Protein AF-A0A7R9LTX0-F1 (afdb_monomer_lite)

Radius of gyration: 32.14 Å; chains: 1; bounding box: 93×64×81 Å

InterPro domains:
  IPR051292 Alpha-1,3-xylosyltransferase/Beta-1,3-glucuronyltransferase [PTHR12270] (251-372)

Secondary structure (DSSP, 8-state):
---HHHHHHHHHHHHTTS-HHHHHHHHHHHHHHHHHHHHHHHHHHHHHHHHHHHH--S----------------PPPP-----B--TT---SSSBEESS--PEEEEEE--SSS--EEEEEEEEEBTTB-EEEEEEEEPPTT-----EEEEEEEEEEEEEE-STT-EEEEEEEEEETTS-EEEEEEE--TT--S-EEEEEEE--TT-PPEEEEEEEEEEESEEEEEEEEEEEEEE--SS-----THHHH---SS---------------B---PPPPPTTS----EEEEEEEEGGGHHHHHHHHHS--S-EEEEEE--GGGTTSSGGG--SS-EE----S-SS--HHHHHHHHHHT--SSEEEE--TT-PPP--

Structure (mmCIF, N/CA/C/O backbone):
data_AF-A0A7R9LTX0-F1
#
_entry.id   AF-A0A7R9LTX0-F1
#
loop_
_atom_site.group_PDB
_atom_site.id
_atom_site.type_symbol
_atom_site.label_atom_id
_atom_site.label_alt_id
_atom_site.label_comp_id
_atom_site.label_asym_id
_atom_site.label_entity_id
_atom_site.label_seq_id
_atom_site.pdbx_PDB_ins_code
_atom_site.Cartn_x
_atom_site.Cartn_y
_atom_site.Cartn_z
_atom_site.occupancy
_atom_site.B_iso_or_equiv
_atom_site.auth_seq_id
_atom_site.auth_comp_id
_atom_site.auth_asym_id
_atom_site.auth_atom_id
_atom_site.pdbx_PDB_model_num
ATOM 1 N N . MET A 1 1 ? 46.679 -46.254 -23.301 1.00 57.62 1 MET A N 1
ATOM 2 C CA . MET A 1 1 ? 46.831 -44.788 -23.435 1.00 57.62 1 MET A CA 1
ATOM 3 C C . MET A 1 1 ? 47.323 -44.491 -24.839 1.00 57.62 1 MET A C 1
ATOM 5 O O . MET A 1 1 ? 48.463 -44.804 -25.145 1.00 57.62 1 MET A O 1
ATOM 9 N N . VAL A 1 2 ? 46.461 -43.982 -25.720 1.00 62.81 2 VAL A N 1
ATOM 10 C CA . VAL A 1 2 ? 46.911 -43.479 -27.027 1.00 62.81 2 VAL A CA 1
ATOM 11 C C . VAL A 1 2 ? 47.592 -42.136 -26.768 1.00 62.81 2 VAL A C 1
ATOM 13 O O . VAL A 1 2 ? 46.971 -41.261 -26.170 1.00 62.81 2 VAL A O 1
ATOM 16 N N . SER A 1 3 ? 48.869 -42.003 -27.143 1.00 79.00 3 SER A N 1
ATOM 17 C CA . SER A 1 3 ? 49.637 -40.767 -26.948 1.00 79.00 3 SER A CA 1
ATOM 18 C C . SER A 1 3 ? 48.932 -39.596 -27.640 1.00 79.00 3 SER A C 1
ATOM 20 O O . SER A 1 3 ? 48.540 -39.701 -28.804 1.00 79.00 3 SER A O 1
ATOM 22 N N . MET A 1 4 ? 48.771 -38.480 -26.927 1.00 82.31 4 MET A N 1
ATOM 23 C CA . MET A 1 4 ? 48.180 -37.234 -27.432 1.00 82.31 4 MET A CA 1
ATOM 24 C C . MET A 1 4 ? 48.878 -36.743 -28.715 1.00 82.31 4 MET A C 1
ATOM 26 O O . MET A 1 4 ? 48.236 -36.171 -29.596 1.00 82.31 4 MET A O 1
ATOM 30 N N . GLU A 1 5 ? 50.162 -37.068 -28.877 1.00 85.38 5 GLU A N 1
ATOM 31 C CA . GLU A 1 5 ? 50.946 -36.782 -30.082 1.00 85.38 5 GLU A CA 1
ATOM 32 C C . GLU A 1 5 ? 50.432 -37.533 -31.319 1.00 85.38 5 GLU A C 1
ATOM 34 O O . GLU A 1 5 ? 50.386 -36.973 -32.415 1.00 85.38 5 GLU A O 1
ATOM 39 N N . TYR A 1 6 ? 49.964 -38.775 -31.157 1.00 84.69 6 TYR A N 1
ATOM 40 C CA . TYR A 1 6 ? 49.396 -39.557 -32.259 1.00 84.69 6 TYR A CA 1
ATOM 41 C C . TYR A 1 6 ? 48.065 -38.968 -32.744 1.00 84.69 6 TYR A C 1
ATOM 43 O O . TYR A 1 6 ? 47.797 -38.921 -33.948 1.00 84.69 6 TYR A O 1
ATOM 51 N N . LEU A 1 7 ? 47.241 -38.470 -31.816 1.00 82.25 7 LEU A N 1
ATOM 52 C CA . LEU A 1 7 ? 45.989 -37.788 -32.148 1.00 82.25 7 LEU A CA 1
ATOM 53 C C . LEU A 1 7 ? 46.249 -36.469 -32.880 1.00 82.25 7 LEU A C 1
ATOM 55 O O . LEU A 1 7 ? 45.637 -36.237 -33.922 1.00 82.25 7 LEU A O 1
ATOM 59 N N . LEU A 1 8 ? 47.196 -35.657 -32.399 1.00 82.75 8 LEU A N 1
ATOM 60 C CA . LEU A 1 8 ? 47.600 -34.408 -33.053 1.00 82.75 8 LEU A CA 1
ATOM 61 C C . LEU A 1 8 ? 48.149 -34.651 -34.462 1.00 82.75 8 LEU A C 1
ATOM 63 O O . LEU A 1 8 ? 47.754 -33.964 -35.407 1.00 82.75 8 LEU A O 1
ATOM 67 N N . HIS A 1 9 ? 48.992 -35.671 -34.641 1.00 84.00 9 HIS A N 1
ATOM 68 C CA . HIS A 1 9 ? 49.549 -35.983 -35.954 1.00 84.00 9 HIS A CA 1
ATOM 69 C C . HIS A 1 9 ? 48.471 -36.449 -36.948 1.00 84.00 9 HIS A C 1
ATOM 71 O O . HIS A 1 9 ? 48.454 -36.008 -38.104 1.00 84.00 9 HIS A O 1
ATOM 77 N N . LYS A 1 10 ? 47.527 -37.287 -36.497 1.00 81.19 10 LYS A N 1
ATOM 78 C CA . LYS A 1 10 ? 46.398 -37.756 -37.315 1.00 81.19 10 LYS A CA 1
ATOM 79 C C . LYS A 1 10 ? 45.447 -36.615 -37.689 1.00 81.19 10 LYS A C 1
ATOM 81 O O . LYS A 1 10 ? 44.965 -36.580 -38.822 1.00 81.19 10 LYS A O 1
ATOM 86 N N . LEU A 1 11 ? 45.218 -35.672 -36.773 1.00 79.06 11 LEU A N 1
ATOM 87 C CA . LEU A 1 11 ? 44.403 -34.483 -37.022 1.00 79.06 11 LEU A CA 1
ATOM 88 C C . LEU A 1 11 ? 45.039 -33.603 -38.109 1.00 79.06 11 LEU A C 1
ATOM 90 O O . LEU A 1 11 ? 44.381 -33.249 -39.085 1.00 79.06 11 LEU A O 1
ATOM 94 N N . ASN A 1 12 ? 46.345 -33.345 -37.996 1.00 79.50 12 ASN A N 1
ATOM 95 C CA . ASN A 1 12 ? 47.076 -32.485 -38.928 1.00 79.50 12 ASN A CA 1
ATOM 96 C C . ASN A 1 12 ? 47.105 -33.068 -40.357 1.00 79.50 12 ASN A C 1
ATOM 98 O O . ASN A 1 12 ? 46.927 -32.358 -41.346 1.00 79.50 12 ASN A O 1
ATOM 102 N N . ARG A 1 13 ? 47.229 -34.399 -40.473 1.00 79.50 13 ARG A N 1
ATOM 103 C CA . ARG A 1 13 ? 47.203 -35.101 -41.768 1.00 79.50 13 ARG A CA 1
ATOM 104 C C . ARG A 1 13 ? 45.838 -35.032 -42.464 1.00 79.50 13 ARG A C 1
ATOM 106 O O . ARG A 1 13 ? 45.790 -34.999 -43.692 1.00 79.50 13 ARG A O 1
ATOM 113 N N . ASN A 1 14 ? 44.744 -35.021 -41.704 1.00 72.19 14 ASN A N 1
ATOM 114 C CA . ASN A 1 14 ? 43.393 -34.906 -42.260 1.00 72.19 14 ASN A CA 1
ATOM 115 C C . ASN A 1 14 ? 43.036 -33.457 -42.628 1.00 72.19 14 ASN A C 1
ATOM 117 O O . ASN A 1 14 ? 42.357 -33.235 -43.632 1.00 72.19 14 ASN A O 1
ATOM 121 N N . ILE A 1 15 ? 43.544 -32.474 -41.879 1.00 71.25 15 ILE A N 1
ATOM 122 C CA . ILE A 1 15 ? 43.349 -31.048 -42.182 1.00 71.25 15 ILE A CA 1
ATOM 123 C C . ILE A 1 15 ? 44.007 -30.680 -43.518 1.00 71.25 15 ILE A C 1
ATOM 125 O O . ILE A 1 15 ? 43.374 -30.023 -44.338 1.00 71.25 15 ILE A O 1
ATOM 129 N N . GLY A 1 16 ? 45.206 -31.199 -43.807 1.00 73.38 16 GLY A N 1
ATOM 130 C CA . GLY A 1 16 ? 45.896 -30.949 -45.082 1.00 73.38 16 GLY A CA 1
ATOM 131 C C . GLY A 1 16 ? 45.207 -31.518 -46.334 1.00 73.38 16 GLY A C 1
ATOM 132 O O . GLY A 1 16 ? 45.592 -31.165 -47.444 1.00 73.38 16 GLY A O 1
ATOM 133 N N . LYS A 1 17 ? 44.199 -32.390 -46.181 1.00 78.31 17 LYS A N 1
ATOM 134 C CA . LYS A 1 17 ? 43.411 -32.967 -47.290 1.00 78.31 17 LYS A CA 1
ATOM 135 C C . LYS A 1 17 ? 41.994 -32.403 -47.405 1.00 78.31 17 LYS A C 1
ATOM 137 O O . LYS A 1 17 ? 41.253 -32.813 -48.294 1.00 78.31 17 LYS A O 1
ATOM 142 N N . SER A 1 18 ? 41.597 -31.529 -46.486 1.00 76.25 18 SER A N 1
ATOM 143 C CA . SER A 1 18 ? 40.233 -31.011 -46.432 1.00 76.25 18 SER A CA 1
ATOM 144 C C . SER A 1 18 ? 40.086 -29.798 -47.350 1.00 76.25 18 SER A C 1
ATOM 146 O O . SER A 1 18 ? 40.962 -28.936 -47.402 1.00 76.25 18 SER A O 1
ATOM 148 N N . ASN A 1 19 ? 38.964 -29.710 -48.064 1.00 85.75 19 ASN A N 1
ATOM 149 C CA . ASN A 1 19 ? 38.661 -28.541 -48.892 1.00 85.75 19 ASN A CA 1
ATOM 150 C C . ASN A 1 19 ? 38.456 -27.311 -47.993 1.00 85.75 19 ASN A C 1
ATOM 152 O O . ASN A 1 19 ? 37.894 -27.432 -46.903 1.00 85.75 19 ASN A O 1
ATOM 156 N N . SER A 1 20 ? 38.833 -26.113 -48.455 1.00 84.25 20 SER A N 1
ATOM 157 C CA . SER A 1 20 ? 38.715 -24.863 -47.679 1.00 84.25 20 SER A CA 1
ATOM 158 C C . SER A 1 20 ? 37.313 -24.639 -47.092 1.00 84.25 20 SER A C 1
ATOM 160 O O . SER A 1 20 ? 37.178 -24.129 -45.984 1.00 84.25 20 SER A O 1
ATOM 162 N N . LEU A 1 21 ? 36.266 -25.104 -47.782 1.00 82.06 21 LEU A N 1
ATOM 163 C CA . LEU A 1 21 ? 34.883 -25.051 -47.305 1.00 82.06 21 LEU A CA 1
ATOM 164 C C . LEU A 1 21 ? 34.646 -25.899 -46.040 1.00 82.06 21 LEU A C 1
ATOM 166 O O . LEU A 1 21 ? 33.945 -25.458 -45.136 1.00 82.06 21 LEU A O 1
ATOM 170 N N . GLN A 1 22 ? 35.266 -27.078 -45.927 1.00 83.81 22 GLN A N 1
ATOM 171 C CA . GLN A 1 22 ? 35.161 -27.928 -44.731 1.00 83.81 22 GLN A CA 1
ATOM 172 C C . GLN A 1 22 ? 35.843 -27.282 -43.520 1.00 83.81 22 GLN A C 1
ATOM 174 O O . GLN A 1 22 ? 35.331 -27.380 -42.406 1.00 83.81 22 GLN A O 1
ATOM 179 N N . ILE A 1 23 ? 36.957 -26.578 -43.741 1.00 86.25 23 ILE A N 1
ATOM 180 C CA . ILE A 1 23 ? 37.667 -25.840 -42.688 1.00 86.25 23 ILE A CA 1
ATOM 181 C C . ILE A 1 23 ? 36.795 -24.688 -42.170 1.00 86.25 23 ILE A C 1
ATOM 183 O O . ILE A 1 23 ? 36.666 -24.515 -40.960 1.00 86.25 23 ILE A O 1
ATOM 187 N N . ILE A 1 24 ? 36.139 -23.946 -43.070 1.00 91.19 24 ILE A N 1
ATOM 188 C CA . ILE A 1 24 ? 35.229 -22.851 -42.702 1.00 91.19 24 ILE A CA 1
ATOM 189 C C . ILE A 1 24 ? 34.025 -23.378 -41.907 1.00 91.19 24 ILE A C 1
ATOM 191 O O . ILE A 1 24 ? 33.704 -22.831 -40.855 1.00 91.19 24 ILE A O 1
ATOM 195 N N . VAL A 1 25 ? 33.387 -24.464 -42.359 1.00 92.56 25 VAL A N 1
ATOM 196 C CA . VAL A 1 25 ? 32.242 -25.068 -41.650 1.00 92.56 25 VAL A CA 1
ATOM 197 C C . VAL A 1 25 ? 32.647 -25.558 -40.257 1.00 92.56 25 VAL A C 1
ATOM 199 O O . VAL A 1 25 ? 31.919 -25.327 -39.292 1.00 92.56 25 VAL A O 1
ATOM 202 N N . LEU A 1 26 ? 33.825 -26.176 -40.126 1.00 91.19 26 LEU A N 1
ATOM 203 C CA . LEU A 1 26 ? 34.345 -26.616 -38.831 1.00 91.19 26 LEU A CA 1
ATOM 204 C C . LEU A 1 26 ? 34.620 -25.427 -37.897 1.00 91.19 26 LEU A C 1
ATOM 206 O O . LEU A 1 26 ? 34.276 -25.488 -36.719 1.00 91.19 26 LEU A O 1
ATOM 210 N N . ALA A 1 27 ? 35.186 -24.334 -38.415 1.00 93.06 27 ALA A N 1
ATOM 211 C CA . ALA A 1 27 ? 35.433 -23.123 -37.635 1.00 93.06 27 ALA A CA 1
ATOM 212 C C . ALA A 1 27 ? 34.128 -22.485 -37.127 1.00 93.06 27 ALA A C 1
ATOM 214 O O . ALA A 1 27 ? 34.041 -22.124 -35.953 1.00 93.06 27 ALA A O 1
ATOM 215 N N . ILE A 1 28 ? 33.094 -22.413 -37.976 1.00 95.56 28 ILE A N 1
ATOM 216 C CA . ILE A 1 28 ? 31.762 -21.924 -37.584 1.00 95.56 28 ILE A CA 1
ATOM 217 C C . ILE A 1 28 ? 31.163 -22.828 -36.501 1.00 95.56 28 ILE A C 1
ATOM 219 O O . ILE A 1 28 ? 30.703 -22.324 -35.479 1.00 95.56 28 ILE A O 1
ATOM 223 N N . ALA A 1 29 ? 31.224 -24.152 -36.673 1.00 95.62 29 ALA A N 1
ATOM 224 C CA . ALA A 1 29 ? 30.698 -25.102 -35.693 1.00 95.62 29 ALA A CA 1
ATOM 225 C C . ALA A 1 29 ? 31.396 -24.974 -34.327 1.00 95.62 29 ALA A C 1
ATOM 227 O O . ALA A 1 29 ? 30.727 -24.951 -33.293 1.00 95.62 29 ALA A O 1
ATOM 228 N N . ILE A 1 30 ? 32.726 -24.824 -34.316 1.00 95.50 30 ILE A N 1
ATOM 229 C CA . ILE A 1 30 ? 33.499 -24.599 -33.087 1.00 95.50 30 ILE A CA 1
ATOM 230 C C . ILE A 1 30 ? 33.080 -23.280 -32.427 1.00 95.50 30 ILE A C 1
ATOM 232 O O . ILE A 1 30 ? 32.789 -23.265 -31.232 1.00 95.50 30 ILE A O 1
ATOM 236 N N . HIS A 1 31 ? 32.983 -22.188 -33.191 1.00 96.00 31 HIS A N 1
ATOM 237 C CA . HIS A 1 31 ? 32.569 -20.886 -32.665 1.00 96.00 31 HIS A CA 1
ATOM 238 C C . HIS A 1 31 ? 31.150 -20.921 -32.070 1.00 96.00 31 HIS A C 1
ATOM 240 O O . HIS A 1 31 ? 30.910 -20.385 -30.984 1.00 96.00 31 HIS A O 1
ATOM 246 N N . SER A 1 32 ? 30.210 -21.592 -32.744 1.00 95.81 32 SER A N 1
ATOM 247 C CA . SER A 1 32 ? 28.847 -21.796 -32.245 1.00 95.81 32 SER A CA 1
ATOM 248 C C . SER A 1 32 ? 28.828 -22.623 -30.958 1.00 95.81 32 SER A C 1
ATOM 250 O O . SER A 1 32 ? 28.164 -22.224 -30.003 1.00 95.81 32 SER A O 1
ATOM 252 N N . CYS A 1 33 ? 29.593 -23.717 -30.879 1.00 95.69 33 CYS A N 1
ATOM 253 C CA . CYS A 1 33 ? 29.708 -24.512 -29.653 1.00 95.69 33 CYS A CA 1
ATOM 254 C C . CYS A 1 33 ? 30.275 -23.696 -28.485 1.00 95.69 33 CYS A C 1
ATOM 256 O O . CYS A 1 33 ? 29.712 -23.732 -27.393 1.00 95.69 33 CYS A O 1
ATOM 258 N N . VAL A 1 34 ? 31.343 -22.925 -28.710 1.00 95.31 34 VAL A N 1
ATOM 259 C CA . VAL A 1 34 ? 31.936 -22.064 -27.672 1.00 95.31 34 VAL A CA 1
ATOM 260 C C . VAL A 1 34 ? 30.932 -21.012 -27.199 1.00 95.31 34 VAL A C 1
ATOM 262 O O . VAL A 1 34 ? 30.785 -20.804 -25.997 1.00 95.31 34 VAL A O 1
ATOM 265 N N . SER A 1 35 ? 30.181 -20.406 -28.120 1.00 95.75 35 SER A N 1
ATOM 266 C CA . SER A 1 35 ? 29.151 -19.415 -27.786 1.00 95.75 35 SER A CA 1
ATOM 267 C C . SER A 1 35 ? 28.022 -20.021 -26.943 1.00 95.75 35 SER A C 1
ATOM 269 O O . SER A 1 35 ? 27.620 -19.432 -25.943 1.00 95.75 35 SER A O 1
ATOM 271 N N . ILE A 1 36 ? 27.547 -21.223 -27.292 1.00 96.62 36 ILE A N 1
ATOM 272 C CA . ILE A 1 36 ? 26.516 -21.943 -26.526 1.00 96.62 36 ILE A CA 1
ATOM 273 C C . ILE A 1 36 ? 27.014 -22.268 -25.115 1.00 96.62 36 ILE A C 1
ATOM 275 O O . ILE A 1 36 ? 26.285 -22.049 -24.150 1.00 96.62 36 ILE A O 1
ATOM 279 N N . VAL A 1 37 ? 28.257 -22.741 -24.976 1.00 94.62 37 VAL A N 1
ATOM 280 C CA . VAL A 1 37 ? 28.851 -23.038 -23.663 1.00 94.62 37 VAL A CA 1
ATOM 281 C C . VAL A 1 37 ? 28.991 -21.766 -22.827 1.00 94.62 37 VAL A C 1
ATOM 283 O O . VAL A 1 37 ? 28.628 -21.780 -21.655 1.00 94.62 37 VAL A O 1
ATOM 286 N N . MET A 1 38 ? 29.440 -20.654 -23.416 1.00 94.44 38 MET A N 1
ATOM 287 C CA . MET A 1 38 ? 29.533 -19.363 -22.721 1.00 94.44 38 MET A CA 1
ATOM 288 C C . MET A 1 38 ? 28.163 -18.872 -22.238 1.00 94.44 38 MET A C 1
ATOM 290 O O . MET A 1 38 ? 28.033 -18.475 -21.082 1.00 94.44 38 MET A O 1
ATOM 294 N N . ILE A 1 39 ? 27.129 -18.951 -23.084 1.00 93.75 39 ILE A N 1
ATOM 295 C CA . ILE A 1 39 ? 25.753 -18.592 -22.706 1.00 93.75 39 ILE A CA 1
ATOM 296 C C . ILE A 1 39 ? 25.248 -19.510 -21.590 1.00 93.75 39 ILE A C 1
ATOM 298 O O . ILE A 1 39 ? 24.679 -19.023 -20.617 1.00 93.75 39 ILE A O 1
ATOM 302 N N . TYR A 1 40 ? 25.482 -20.820 -21.689 1.00 94.69 40 TYR A N 1
ATOM 303 C CA . TYR A 1 40 ? 25.078 -21.780 -20.664 1.00 94.69 40 TYR A CA 1
ATOM 304 C C . TYR A 1 40 ? 25.764 -21.508 -19.323 1.00 94.69 40 TYR A C 1
ATOM 306 O O . TYR A 1 40 ? 25.085 -21.424 -18.306 1.00 94.69 40 TYR A O 1
ATOM 314 N N . VAL A 1 41 ? 27.086 -21.306 -19.310 1.00 90.56 41 VAL A N 1
ATOM 315 C CA . VAL A 1 41 ? 27.838 -20.952 -18.095 1.00 90.56 41 VAL A CA 1
ATOM 316 C C . VAL A 1 41 ? 27.311 -19.648 -17.503 1.00 90.56 41 VAL A C 1
ATOM 318 O O . VAL A 1 41 ? 27.115 -19.563 -16.291 1.00 90.56 41 VAL A O 1
ATOM 321 N N . HIS A 1 42 ? 27.020 -18.652 -18.342 1.00 88.00 42 HIS A N 1
ATOM 322 C CA . HIS A 1 42 ? 26.499 -17.379 -17.868 1.00 88.00 42 HIS A CA 1
ATOM 323 C C . HIS A 1 42 ? 25.085 -17.507 -17.288 1.00 88.00 42 HIS A C 1
ATOM 325 O O . HIS A 1 42 ? 24.815 -16.921 -16.242 1.00 88.00 42 HIS A O 1
ATOM 331 N N . LEU A 1 43 ? 24.215 -18.307 -17.914 1.00 86.06 43 LEU A N 1
ATOM 332 C CA . LEU A 1 43 ? 22.876 -18.615 -17.411 1.00 86.06 43 LEU A CA 1
ATOM 333 C C . LEU A 1 43 ? 22.939 -19.403 -16.104 1.00 86.06 43 LEU A C 1
ATOM 335 O O . LEU A 1 43 ? 22.259 -19.031 -15.157 1.00 86.06 43 LEU A O 1
ATOM 339 N N . VAL A 1 44 ? 23.773 -20.442 -16.015 1.00 83.06 44 VAL A N 1
ATOM 340 C CA . VAL A 1 44 ? 23.959 -21.215 -14.777 1.00 83.06 44 VAL A CA 1
ATOM 341 C C . VAL A 1 44 ? 24.459 -20.309 -13.659 1.00 83.06 44 VAL A C 1
ATOM 343 O O . VAL A 1 44 ? 23.895 -20.336 -12.575 1.00 83.06 44 VAL A O 1
ATOM 346 N N . TYR A 1 45 ? 25.444 -19.449 -13.921 1.00 85.38 45 TYR A N 1
ATOM 347 C CA . TYR A 1 45 ? 25.925 -18.482 -12.934 1.00 85.38 45 TYR A CA 1
ATOM 348 C C . TYR A 1 45 ? 24.838 -17.477 -12.519 1.00 85.38 45 TYR A C 1
ATOM 350 O O . TYR A 1 45 ? 24.670 -17.186 -11.335 1.00 85.38 45 TYR A O 1
ATOM 358 N N . TYR A 1 46 ? 24.072 -16.961 -13.482 1.00 82.25 46 TYR A N 1
ATOM 359 C CA . TYR A 1 46 ? 22.977 -16.028 -13.221 1.00 82.25 46 TYR A CA 1
ATOM 360 C C . TYR A 1 46 ? 21.871 -16.675 -12.377 1.00 82.25 46 TYR A C 1
ATOM 362 O O . TYR A 1 46 ? 21.404 -16.088 -11.404 1.00 82.25 46 TYR A O 1
ATOM 370 N N . PHE A 1 47 ? 21.488 -17.911 -12.701 1.00 74.62 47 PHE A N 1
ATOM 371 C CA . PHE A 1 47 ? 20.481 -18.644 -11.943 1.00 74.62 47 PHE A CA 1
ATOM 372 C C . PHE A 1 47 ? 20.994 -19.085 -10.571 1.00 74.62 47 PHE A C 1
ATOM 374 O O . PHE A 1 47 ? 20.250 -18.960 -9.606 1.00 74.62 47 PHE A O 1
ATOM 381 N N . ASP A 1 48 ? 22.246 -19.527 -10.444 1.00 68.75 48 ASP A N 1
ATOM 382 C CA . ASP A 1 48 ? 22.821 -19.962 -9.165 1.00 68.75 48 ASP A CA 1
ATOM 383 C C . ASP A 1 48 ? 22.999 -18.784 -8.193 1.00 68.75 48 ASP A C 1
ATOM 385 O O . ASP A 1 48 ? 22.615 -18.865 -7.029 1.00 68.75 48 ASP A O 1
ATOM 389 N N . THR A 1 49 ? 23.457 -17.622 -8.673 1.00 66.31 49 THR A N 1
ATOM 390 C CA . THR A 1 49 ? 23.531 -16.405 -7.840 1.00 66.31 49 THR A CA 1
ATOM 391 C C . THR A 1 49 ? 22.153 -15.882 -7.424 1.00 66.31 49 THR A C 1
ATOM 393 O O . THR A 1 49 ? 22.005 -15.367 -6.313 1.00 66.31 49 THR A O 1
ATOM 396 N N . HIS A 1 50 ? 21.131 -16.050 -8.269 1.00 57.22 50 HIS A N 1
ATOM 397 C CA . HIS A 1 50 ? 19.762 -15.642 -7.956 1.00 57.22 50 HIS A CA 1
ATOM 398 C C . HIS A 1 50 ? 19.035 -16.640 -7.031 1.00 57.22 50 HIS A C 1
ATOM 400 O O . HIS A 1 50 ? 18.263 -16.221 -6.170 1.00 57.22 50 HIS A O 1
ATOM 406 N N . PHE A 1 51 ? 19.286 -17.949 -7.159 1.00 50.34 51 PHE A N 1
ATOM 407 C CA . PHE A 1 51 ? 18.660 -18.982 -6.320 1.00 50.34 51 PHE A CA 1
ATOM 408 C C . PHE A 1 51 ? 19.386 -19.215 -4.993 1.00 50.34 51 PHE A C 1
ATOM 410 O O . PHE A 1 51 ? 18.726 -19.426 -3.976 1.00 50.34 51 PHE A O 1
ATOM 417 N N . SER A 1 52 ? 20.718 -19.119 -4.950 1.00 45.06 52 SER A N 1
ATOM 418 C CA . SER A 1 52 ? 21.488 -19.289 -3.709 1.00 45.06 52 SER A CA 1
ATOM 419 C C . SER A 1 52 ? 21.143 -18.209 -2.670 1.00 45.06 52 SER A C 1
ATOM 421 O O . SER A 1 52 ? 21.073 -18.497 -1.474 1.00 45.06 52 SER A O 1
ATOM 423 N N . LYS A 1 53 ? 20.769 -16.998 -3.119 1.00 48.31 53 LYS A N 1
ATOM 424 C CA . LYS A 1 53 ? 20.229 -15.934 -2.252 1.00 48.31 53 LYS A CA 1
ATOM 425 C C . LYS A 1 53 ? 18.863 -16.250 -1.629 1.00 48.31 53 LYS A C 1
ATOM 427 O O . LYS A 1 53 ? 18.518 -15.627 -0.634 1.00 48.31 53 LYS A O 1
ATOM 432 N N . HIS A 1 54 ? 18.114 -17.212 -2.169 1.00 47.62 54 HIS A N 1
ATOM 433 C CA . HIS A 1 54 ? 16.806 -17.615 -1.645 1.00 47.62 54 HIS A CA 1
ATOM 434 C C . HIS A 1 54 ? 16.825 -18.920 -0.833 1.00 47.62 54 HIS A C 1
ATOM 436 O O . HIS A 1 54 ? 15.826 -19.218 -0.186 1.00 47.62 54 HIS A O 1
ATOM 442 N N . HIS A 1 55 ? 17.928 -19.682 -0.825 1.00 42.31 55 HIS A N 1
ATOM 443 C CA . HIS A 1 55 ? 17.965 -21.006 -0.183 1.00 42.31 55 HIS A CA 1
ATOM 444 C C . HIS A 1 55 ? 19.046 -21.228 0.884 1.00 42.31 55 HIS A C 1
ATOM 446 O O . HIS A 1 55 ? 19.032 -22.280 1.517 1.00 42.31 55 HIS A O 1
ATOM 452 N N . SER A 1 56 ? 19.943 -20.271 1.145 1.00 38.91 56 SER A N 1
ATOM 453 C CA . SER A 1 56 ? 20.979 -20.423 2.180 1.00 38.91 56 SER A CA 1
ATOM 454 C C . SER A 1 56 ? 20.636 -19.709 3.499 1.00 38.91 56 SER A C 1
ATOM 456 O O . SER A 1 56 ? 21.412 -18.891 3.988 1.00 38.91 56 SER A O 1
ATOM 458 N N . GLU A 1 57 ? 19.510 -20.066 4.118 1.00 45.34 57 GLU A N 1
ATOM 459 C CA . GLU A 1 57 ? 19.417 -20.096 5.585 1.00 45.34 57 GLU A CA 1
ATOM 460 C C . GLU A 1 57 ? 19.613 -21.562 6.007 1.00 45.34 57 GLU A C 1
ATOM 462 O O . GLU A 1 57 ? 18.909 -22.446 5.530 1.00 45.34 57 GLU A O 1
ATOM 467 N N . HIS A 1 58 ? 20.594 -21.792 6.887 1.00 46.03 58 HIS A N 1
ATOM 468 C CA . HIS A 1 58 ? 21.139 -23.080 7.360 1.00 46.03 58 HIS A CA 1
ATOM 469 C C . HIS A 1 58 ? 22.310 -23.672 6.558 1.00 46.03 58 HIS A C 1
ATOM 471 O O . HIS A 1 58 ? 22.207 -24.721 5.933 1.00 46.03 58 HIS A O 1
ATOM 477 N N . ASN A 1 59 ? 23.493 -23.065 6.686 1.00 34.72 59 ASN A N 1
ATOM 478 C CA . ASN A 1 59 ? 24.569 -23.638 7.511 1.00 34.72 59 ASN A CA 1
ATOM 479 C C . ASN A 1 59 ? 25.871 -22.843 7.353 1.00 34.72 59 ASN A C 1
ATOM 481 O O . ASN A 1 59 ? 26.321 -22.537 6.253 1.00 34.72 59 ASN A O 1
ATOM 485 N N . HIS A 1 60 ? 26.499 -22.550 8.489 1.00 44.41 60 HIS A N 1
ATOM 486 C CA . HIS A 1 60 ? 27.863 -22.047 8.570 1.00 44.41 60 HIS A CA 1
ATOM 487 C C . HIS A 1 60 ? 28.855 -23.018 7.915 1.00 44.41 60 HIS A C 1
ATOM 489 O O . HIS A 1 60 ? 28.883 -24.198 8.255 1.00 44.41 60 HIS A O 1
ATOM 495 N N . SER A 1 61 ? 29.762 -22.507 7.083 1.00 36.03 61 SER A N 1
ATOM 496 C CA . SER A 1 61 ? 31.202 -22.765 7.235 1.00 36.03 61 SER A CA 1
ATOM 497 C C . SER A 1 61 ? 32.030 -21.897 6.286 1.00 36.03 61 SER A C 1
ATOM 499 O O . SER A 1 61 ? 31.681 -21.659 5.133 1.00 36.03 61 SER A O 1
ATOM 501 N N . ASN A 1 62 ? 33.132 -21.396 6.837 1.00 41.94 62 ASN A N 1
ATOM 502 C CA . ASN A 1 62 ? 34.149 -20.581 6.190 1.00 41.94 62 ASN A CA 1
ATOM 503 C C . ASN A 1 62 ? 34.670 -21.225 4.900 1.00 41.94 62 ASN A C 1
ATOM 505 O O . ASN A 1 62 ? 35.342 -22.253 4.958 1.00 41.94 62 ASN A O 1
ATOM 509 N N . VAL A 1 63 ? 34.479 -20.561 3.762 1.00 35.31 63 VAL A N 1
ATOM 510 C CA . VAL A 1 63 ? 35.330 -20.761 2.585 1.00 35.31 63 VAL A CA 1
ATOM 511 C C . VAL A 1 63 ? 35.697 -19.390 2.038 1.00 35.31 63 VAL A C 1
ATOM 513 O O . VAL A 1 63 ? 34.847 -18.648 1.545 1.00 35.31 63 VAL A O 1
ATOM 516 N N . GLY A 1 64 ? 36.979 -19.048 2.173 1.00 43.53 64 GLY A N 1
ATOM 517 C CA . GLY A 1 64 ? 37.553 -17.814 1.657 1.00 43.53 64 GLY A CA 1
ATOM 518 C C . GLY A 1 64 ? 37.328 -17.698 0.154 1.00 43.53 64 GLY A C 1
ATOM 519 O O . GLY A 1 64 ? 37.694 -18.590 -0.611 1.00 43.53 64 GLY A O 1
ATOM 520 N N . LYS A 1 65 ? 36.732 -16.583 -0.267 1.00 34.78 65 LYS A N 1
ATOM 521 C CA . LYS A 1 65 ? 36.683 -16.181 -1.669 1.00 34.78 65 LYS A CA 1
ATOM 522 C C . LYS A 1 65 ? 37.512 -14.921 -1.847 1.00 34.78 65 LYS A C 1
ATOM 524 O O . LYS A 1 65 ? 37.316 -13.910 -1.182 1.00 34.78 65 LYS A O 1
ATOM 529 N N . ILE A 1 66 ? 38.476 -15.069 -2.743 1.00 34.56 66 ILE A N 1
ATOM 530 C CA . ILE A 1 66 ? 39.395 -14.066 -3.260 1.00 34.56 66 ILE A CA 1
ATOM 531 C C . ILE A 1 66 ? 38.569 -12.892 -3.795 1.00 34.56 66 ILE A C 1
ATOM 533 O O . ILE A 1 66 ? 37.776 -13.059 -4.722 1.00 34.56 66 ILE A O 1
ATOM 537 N N . ALA A 1 67 ? 38.739 -11.722 -3.183 1.00 29.17 67 ALA A N 1
ATOM 538 C CA . ALA A 1 67 ? 38.084 -10.491 -3.594 1.00 29.17 67 ALA A CA 1
ATOM 539 C C . ALA A 1 67 ? 38.777 -9.938 -4.847 1.00 29.17 67 ALA A C 1
ATOM 541 O O . ALA A 1 67 ? 39.890 -9.419 -4.779 1.00 29.17 67 ALA A O 1
ATOM 542 N N . PHE A 1 68 ? 38.110 -10.050 -5.995 1.00 30.64 68 PHE A N 1
ATOM 543 C CA . PHE A 1 68 ? 38.379 -9.165 -7.120 1.00 30.64 68 PHE A CA 1
ATOM 544 C C . PHE A 1 68 ? 37.703 -7.823 -6.839 1.00 30.64 68 PHE A C 1
ATOM 546 O O . PHE A 1 68 ? 36.511 -7.757 -6.554 1.00 30.64 68 PHE A O 1
ATOM 553 N N . ILE A 1 69 ? 38.510 -6.768 -6.885 1.00 34.41 69 ILE A N 1
ATOM 554 C CA . ILE A 1 69 ? 38.120 -5.377 -6.683 1.00 34.41 69 ILE A CA 1
ATOM 555 C C . ILE A 1 69 ? 37.201 -4.962 -7.838 1.00 34.41 69 ILE A C 1
ATOM 557 O O . ILE A 1 69 ? 37.673 -4.689 -8.941 1.00 34.41 69 ILE A O 1
ATOM 561 N N . THR A 1 70 ? 35.900 -4.870 -7.579 1.00 31.50 70 THR A N 1
ATOM 562 C CA . THR A 1 70 ? 35.006 -3.978 -8.320 1.00 31.50 70 THR A CA 1
ATOM 563 C C . THR A 1 70 ? 34.418 -2.986 -7.331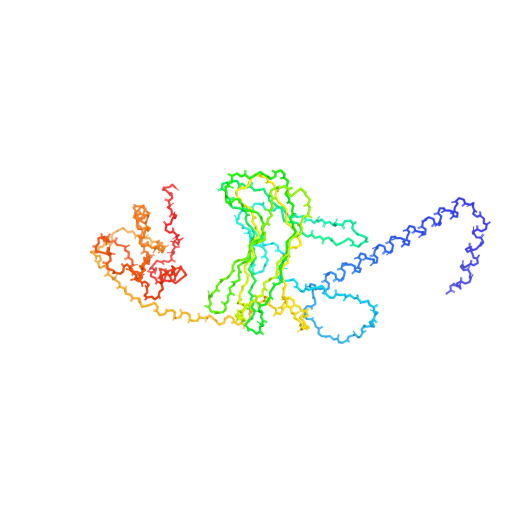 1.00 31.50 70 THR A C 1
ATOM 565 O O . THR A 1 70 ? 33.770 -3.347 -6.354 1.00 31.50 70 THR A O 1
ATOM 568 N N . SER A 1 71 ? 34.737 -1.717 -7.566 1.00 32.47 71 SER A N 1
ATOM 569 C CA . SER A 1 71 ? 34.198 -0.551 -6.875 1.00 32.47 71 SER A CA 1
ATOM 570 C C . SER A 1 71 ? 32.704 -0.416 -7.189 1.00 32.47 71 SER A C 1
ATOM 572 O O . SER A 1 71 ? 32.315 0.427 -7.997 1.00 32.47 71 SER A O 1
ATOM 574 N N . ASP A 1 72 ? 31.869 -1.246 -6.572 1.00 32.75 72 ASP A N 1
ATOM 575 C CA . ASP A 1 72 ? 30.423 -1.068 -6.604 1.00 32.75 72 ASP A CA 1
ATOM 576 C C . ASP A 1 72 ? 30.033 -0.080 -5.506 1.00 32.75 72 ASP A C 1
ATOM 578 O O . ASP A 1 72 ? 30.145 -0.354 -4.313 1.00 32.75 72 ASP A O 1
ATOM 582 N N . GLN A 1 73 ? 29.587 1.106 -5.923 1.00 35.38 73 GLN A N 1
ATOM 583 C CA . GLN A 1 73 ? 28.819 1.996 -5.060 1.00 35.38 73 GLN A CA 1
ATOM 584 C C . GLN A 1 73 ? 27.597 1.215 -4.565 1.00 35.38 73 GLN A C 1
ATOM 586 O O . GLN A 1 73 ? 26.684 0.942 -5.347 1.00 35.38 73 GLN A O 1
ATOM 591 N N . GLU A 1 74 ? 27.594 0.836 -3.287 1.00 41.16 74 GLU A N 1
ATOM 592 C CA . GLU A 1 74 ? 26.481 0.138 -2.650 1.00 41.16 74 GLU A CA 1
ATOM 593 C C . GLU A 1 74 ? 25.180 0.916 -2.894 1.00 41.16 74 GLU A C 1
ATOM 595 O O . GLU A 1 74 ? 24.989 2.046 -2.434 1.00 41.16 74 GLU A O 1
ATOM 600 N N . LEU A 1 75 ? 24.284 0.333 -3.694 1.00 53.91 75 LEU A N 1
ATOM 601 C CA . LEU A 1 75 ? 22.959 0.890 -3.929 1.00 53.91 75 LEU A CA 1
ATOM 602 C C . LEU A 1 75 ? 22.236 0.969 -2.576 1.00 53.91 75 LEU A C 1
ATOM 604 O O . LEU A 1 75 ? 22.145 -0.050 -1.892 1.00 53.91 75 LEU A O 1
ATOM 608 N N . PRO A 1 76 ? 21.691 2.138 -2.189 1.00 64.25 76 PRO A N 1
ATOM 609 C CA . PRO A 1 76 ? 21.059 2.301 -0.890 1.00 64.25 76 PRO A CA 1
ATOM 610 C C . PRO A 1 76 ? 19.909 1.307 -0.737 1.00 64.25 76 PRO A C 1
ATOM 612 O O . PRO A 1 76 ? 19.090 1.133 -1.648 1.00 64.25 76 PRO A O 1
ATOM 615 N N . LEU A 1 77 ? 19.877 0.665 0.427 1.00 82.62 77 LEU A N 1
ATOM 616 C CA . LEU A 1 77 ? 18.927 -0.369 0.805 1.00 82.62 77 LEU A CA 1
ATOM 617 C C . LEU A 1 77 ? 17.475 0.051 0.529 1.00 82.62 77 LEU A C 1
ATOM 619 O O . LEU A 1 77 ? 17.018 1.064 1.055 1.00 82.62 77 LEU A O 1
ATOM 623 N N . ASN A 1 78 ? 16.735 -0.731 -0.262 1.00 87.06 78 ASN A N 1
ATOM 624 C CA . ASN A 1 78 ? 15.318 -0.477 -0.528 1.00 87.06 78 ASN A CA 1
ATOM 625 C C . ASN A 1 78 ? 14.436 -1.297 0.417 1.00 87.06 78 ASN A C 1
ATOM 627 O O . ASN A 1 78 ? 14.432 -2.515 0.327 1.00 87.06 78 ASN A O 1
ATOM 631 N N . LEU A 1 79 ? 13.661 -0.636 1.273 1.00 89.38 79 LEU A N 1
ATOM 632 C CA . LEU A 1 79 ? 12.717 -1.253 2.212 1.00 89.38 79 LEU A CA 1
ATOM 633 C C . LEU A 1 79 ? 11.465 -1.824 1.527 1.00 89.38 79 LEU A C 1
ATOM 635 O O . LEU A 1 79 ? 10.683 -2.519 2.166 1.00 89.38 79 LEU A O 1
ATOM 639 N N 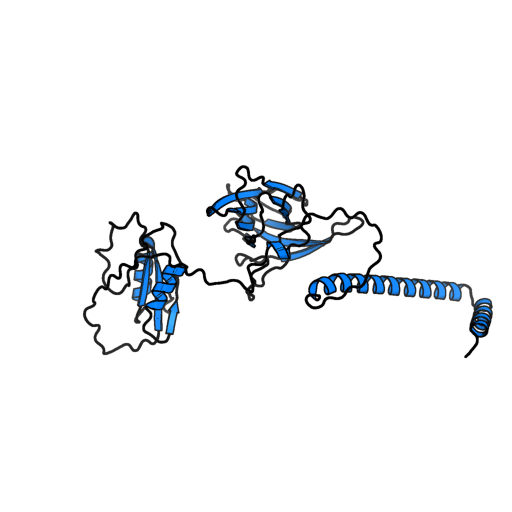. ILE A 1 80 ? 11.253 -1.509 0.246 1.00 90.56 80 ILE A N 1
ATOM 640 C CA . ILE A 1 80 ? 10.109 -1.991 -0.527 1.00 90.56 80 ILE A CA 1
ATOM 641 C C . ILE A 1 80 ? 10.339 -3.434 -0.983 1.00 90.56 80 ILE A C 1
ATOM 643 O O . ILE A 1 80 ? 11.340 -3.729 -1.638 1.00 90.56 80 ILE A O 1
ATOM 647 N N . HIS A 1 81 ? 9.373 -4.310 -0.714 1.00 88.75 81 HIS A N 1
ATOM 648 C CA . HIS A 1 81 ? 9.333 -5.663 -1.266 1.00 88.75 81 HIS A CA 1
ATOM 649 C C . HIS A 1 81 ? 8.744 -5.654 -2.679 1.00 88.75 81 HIS A C 1
ATOM 651 O O . HIS A 1 81 ? 7.778 -4.943 -2.956 1.00 88.75 81 HIS A O 1
ATOM 657 N N . ASN A 1 82 ? 9.292 -6.485 -3.565 1.00 86.38 82 ASN A N 1
ATOM 658 C CA . ASN A 1 82 ? 8.803 -6.628 -4.942 1.00 86.38 82 ASN A CA 1
ATOM 659 C C . ASN A 1 82 ? 7.615 -7.602 -5.057 1.00 86.38 82 ASN A C 1
ATOM 661 O O . ASN A 1 82 ? 6.844 -7.539 -6.018 1.00 86.38 82 ASN A O 1
ATOM 665 N N . ASP A 1 83 ? 7.438 -8.474 -4.065 1.00 86.00 83 ASP A N 1
ATOM 666 C CA . ASP A 1 83 ? 6.412 -9.510 -4.091 1.00 86.00 83 ASP A CA 1
ATOM 667 C C . ASP A 1 83 ? 5.006 -8.920 -4.048 1.00 86.00 83 ASP A C 1
ATOM 669 O O . ASP A 1 83 ? 4.716 -7.979 -3.308 1.00 86.00 83 ASP A O 1
ATOM 673 N N . ILE A 1 84 ? 4.111 -9.499 -4.844 1.00 86.62 84 ILE A N 1
ATOM 674 C CA . ILE A 1 84 ? 2.694 -9.142 -4.861 1.00 86.62 84 ILE A CA 1
ATOM 675 C C . ILE A 1 84 ? 1.919 -10.262 -4.197 1.00 86.62 84 ILE A C 1
ATOM 677 O O . ILE A 1 84 ? 1.992 -11.424 -4.609 1.00 86.62 84 ILE A O 1
ATOM 681 N N . ILE A 1 85 ? 1.140 -9.891 -3.190 1.00 83.00 85 ILE A N 1
ATOM 682 C CA . ILE A 1 85 ? 0.323 -10.823 -2.434 1.00 83.00 85 ILE A CA 1
ATOM 683 C C . ILE A 1 85 ? -0.857 -11.228 -3.317 1.00 83.00 85 ILE A C 1
ATOM 685 O O . ILE A 1 85 ? -1.663 -10.399 -3.748 1.00 83.00 85 ILE A O 1
ATOM 689 N N . LYS A 1 86 ? -0.947 -12.523 -3.624 1.00 76.25 86 LYS A N 1
ATOM 690 C CA . LYS A 1 86 ? -2.090 -13.072 -4.358 1.00 76.25 86 LYS A CA 1
ATOM 691 C C . LYS A 1 86 ? -3.337 -12.990 -3.480 1.00 76.25 86 LYS A C 1
ATOM 693 O O . LYS A 1 86 ? -3.262 -13.234 -2.285 1.00 76.25 86 LYS A O 1
ATOM 698 N N . SER A 1 87 ? -4.496 -12.738 -4.087 1.00 69.81 87 SER A N 1
ATOM 699 C CA . SER A 1 87 ? -5.792 -12.601 -3.398 1.00 69.81 87 SER A CA 1
ATOM 700 C C . SER A 1 87 ? -6.190 -13.783 -2.507 1.00 69.81 87 SER A C 1
ATOM 702 O O . SER A 1 87 ? -7.060 -13.638 -1.659 1.00 69.81 87 SER A O 1
ATOM 704 N N . ASN A 1 88 ? -5.611 -14.961 -2.734 1.00 73.19 88 ASN A N 1
ATOM 705 C CA . ASN A 1 88 ? -5.881 -16.184 -1.984 1.00 73.19 88 ASN A CA 1
ATOM 706 C C . ASN A 1 88 ? -4.816 -16.508 -0.926 1.00 73.19 88 ASN A C 1
ATOM 708 O O . ASN A 1 88 ? -4.950 -17.514 -0.234 1.00 73.19 88 ASN A O 1
ATOM 712 N N . ASN A 1 89 ? -3.772 -15.687 -0.808 1.00 71.00 89 ASN A N 1
ATOM 713 C CA . ASN A 1 89 ? -2.676 -15.899 0.121 1.00 71.00 89 ASN A CA 1
ATOM 714 C C . ASN A 1 89 ? -2.650 -14.768 1.148 1.00 71.00 89 ASN A C 1
ATOM 716 O O . ASN A 1 89 ? -2.787 -13.597 0.807 1.00 71.00 89 ASN A O 1
ATOM 720 N N . ILE A 1 90 ? -2.426 -15.129 2.407 1.00 68.88 90 ILE A N 1
ATOM 721 C CA . ILE A 1 90 ? -2.124 -14.172 3.467 1.00 68.88 90 ILE A CA 1
ATOM 722 C C . ILE A 1 90 ? -0.603 -14.119 3.575 1.00 68.88 90 ILE A C 1
ATOM 724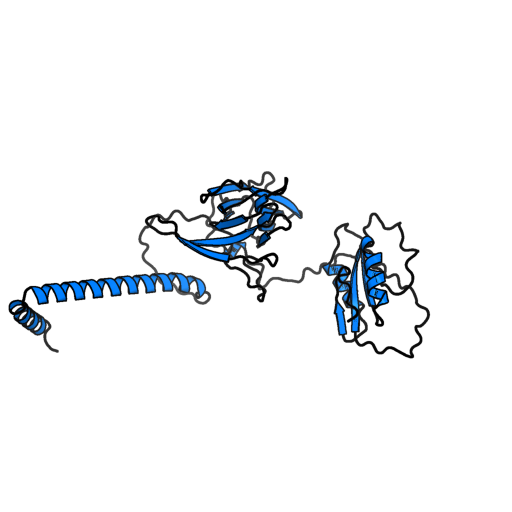 O O . ILE A 1 90 ? 0.037 -15.151 3.762 1.00 68.88 90 ILE A O 1
ATOM 728 N N . SER A 1 91 ? -0.038 -12.929 3.410 1.00 73.12 91 SER A N 1
ATOM 729 C CA . SER A 1 91 ? 1.384 -12.654 3.601 1.00 73.12 91 SER A CA 1
ATOM 730 C C . SER A 1 91 ? 1.507 -11.383 4.427 1.00 73.12 91 SER A C 1
ATOM 732 O O . SER A 1 91 ? 0.719 -10.452 4.259 1.00 73.12 91 SER A O 1
ATOM 734 N N . ASP A 1 92 ? 2.469 -11.365 5.335 1.00 68.19 92 ASP A N 1
ATOM 735 C CA . ASP A 1 92 ? 2.849 -10.200 6.133 1.00 68.19 92 ASP A CA 1
ATOM 736 C C . ASP A 1 92 ? 3.723 -9.215 5.341 1.00 68.19 92 ASP A C 1
ATOM 738 O O . ASP A 1 92 ? 3.800 -8.037 5.685 1.00 68.19 92 ASP A O 1
AT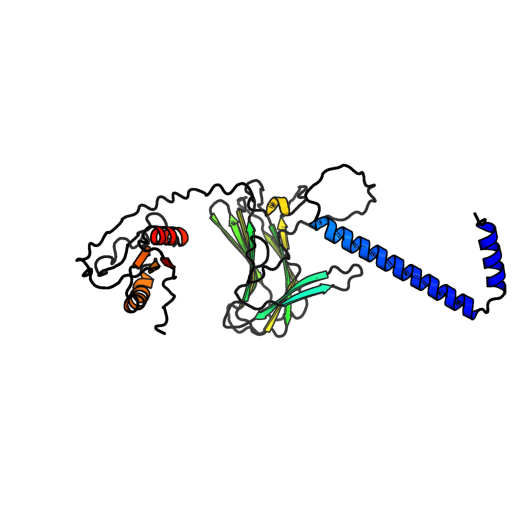OM 742 N N . MET A 1 93 ? 4.339 -9.685 4.253 1.00 76.00 93 MET A N 1
ATOM 743 C CA . MET A 1 93 ? 5.195 -8.902 3.364 1.00 76.00 93 MET A CA 1
ATOM 744 C C . MET A 1 93 ? 4.667 -8.894 1.926 1.00 76.00 93 MET A C 1
ATOM 746 O O . MET A 1 93 ? 4.096 -9.876 1.442 1.00 76.00 93 MET A O 1
ATOM 750 N N . GLY A 1 94 ? 4.908 -7.786 1.223 1.00 85.81 94 GLY A N 1
ATOM 751 C CA . GLY A 1 94 ? 4.550 -7.609 -0.184 1.00 85.81 94 GLY A CA 1
ATOM 752 C C . GLY A 1 94 ? 3.446 -6.578 -0.416 1.00 85.81 94 GLY A C 1
ATOM 753 O O . GLY A 1 94 ? 2.995 -5.882 0.490 1.00 85.81 94 GLY A O 1
ATOM 754 N N . TRP A 1 95 ? 3.067 -6.417 -1.678 1.00 89.75 95 TRP A N 1
ATOM 755 C CA . TRP A 1 95 ? 2.040 -5.473 -2.101 1.00 89.75 95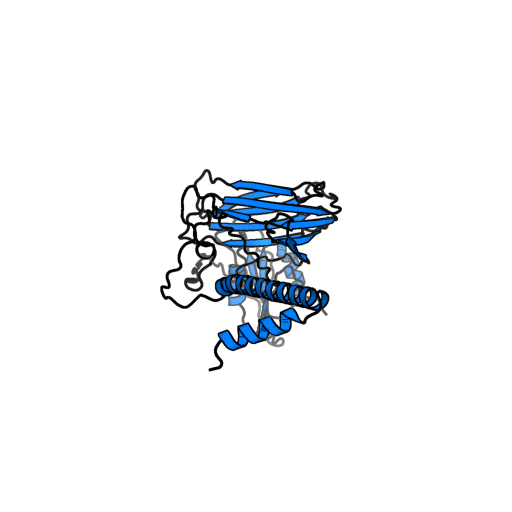 TRP A CA 1
ATOM 756 C C . TRP A 1 95 ? 0.641 -6.081 -2.016 1.00 89.75 95 TRP A C 1
ATOM 758 O O . TRP A 1 95 ? 0.390 -7.135 -2.606 1.00 89.75 95 TRP A O 1
ATOM 768 N N . PHE A 1 96 ? -0.285 -5.372 -1.371 1.00 89.00 96 PHE A N 1
ATOM 769 C CA . PHE A 1 96 ? -1.713 -5.684 -1.375 1.00 89.00 96 PHE A CA 1
ATOM 770 C C . PHE A 1 96 ? -2.487 -4.717 -2.277 1.00 89.00 96 PHE A C 1
ATOM 772 O O . PHE A 1 96 ? -2.116 -3.554 -2.412 1.00 89.00 96 PHE A O 1
ATOM 779 N N . SER A 1 97 ? -3.557 -5.193 -2.916 1.00 86.38 97 SER A N 1
ATOM 780 C CA . SER A 1 97 ? -4.373 -4.401 -3.851 1.00 86.38 97 SER A CA 1
ATOM 781 C C . SER A 1 97 ? -5.814 -4.259 -3.364 1.00 86.38 97 SER A C 1
ATOM 783 O O . SER A 1 97 ? -6.358 -5.175 -2.751 1.00 86.38 97 SER A O 1
ATOM 785 N N . ASP A 1 98 ? -6.445 -3.127 -3.674 1.00 73.88 98 ASP A N 1
ATOM 786 C CA . ASP A 1 98 ? -7.818 -2.757 -3.286 1.00 73.88 98 ASP A CA 1
ATOM 787 C C . ASP A 1 98 ? -8.925 -3.454 -4.110 1.00 73.88 98 ASP A C 1
ATOM 789 O O . ASP A 1 98 ? -9.903 -2.838 -4.530 1.00 73.88 98 ASP A O 1
ATOM 793 N N . HIS A 1 99 ? -8.769 -4.755 -4.383 1.00 76.31 99 HIS A N 1
ATOM 794 C CA . HIS A 1 99 ? -9.614 -5.564 -5.287 1.00 76.31 99 HIS A CA 1
ATOM 795 C C . HIS A 1 99 ? -9.521 -5.187 -6.777 1.00 76.31 99 HIS A C 1
ATOM 797 O O . HIS A 1 99 ? -10.167 -5.800 -7.636 1.00 76.31 99 HIS A O 1
ATOM 803 N N . SER A 1 100 ? -8.703 -4.195 -7.122 1.00 79.25 100 SER A N 1
ATOM 804 C CA . SER A 1 100 ? -8.455 -3.794 -8.503 1.00 79.25 100 SER A CA 1
ATOM 805 C C . SER A 1 100 ? -7.515 -4.761 -9.219 1.00 79.25 100 SER A C 1
ATOM 807 O O . SER A 1 100 ? -6.569 -5.287 -8.642 1.00 79.25 100 SER A O 1
ATOM 809 N N . LYS A 1 101 ? -7.736 -4.972 -10.522 1.00 83.94 101 LYS A N 1
ATOM 810 C CA . LYS A 1 101 ? -6.811 -5.754 -11.350 1.00 83.94 101 LYS A CA 1
ATOM 811 C C . LYS A 1 101 ? -5.572 -4.921 -11.667 1.00 83.94 101 LYS A C 1
ATOM 813 O O . LYS A 1 101 ? -5.666 -3.959 -12.426 1.00 83.94 101 LYS A O 1
ATOM 818 N N . TRP A 1 102 ? -4.431 -5.340 -11.135 1.00 91.94 102 TRP A N 1
ATOM 819 C CA . TRP A 1 102 ? -3.119 -4.787 -11.452 1.00 91.94 102 TRP A CA 1
ATOM 820 C C . TRP A 1 102 ? -2.368 -5.724 -12.396 1.00 91.94 102 TRP A C 1
ATOM 822 O O . TRP A 1 102 ? -2.301 -6.933 -12.171 1.00 91.94 102 TRP A O 1
ATOM 832 N N . LYS A 1 103 ? -1.824 -5.170 -13.481 1.00 93.44 103 LYS A N 1
ATOM 833 C CA . LYS A 1 103 ? -0.958 -5.898 -14.409 1.00 93.44 103 LYS A CA 1
ATOM 834 C C . LYS A 1 103 ? 0.481 -5.753 -13.941 1.00 93.44 103 LYS A C 1
ATOM 836 O O . LYS A 1 103 ? 0.977 -4.642 -13.777 1.00 93.44 103 LYS A O 1
ATOM 841 N N . VAL A 1 104 ? 1.141 -6.889 -13.783 1.00 92.38 104 VAL A N 1
ATOM 842 C CA . VAL A 1 104 ? 2.549 -6.981 -13.408 1.00 92.38 104 VAL A CA 1
ATOM 843 C C . VAL A 1 104 ? 3.325 -7.328 -14.662 1.00 92.38 104 VAL A C 1
ATOM 845 O O . VAL A 1 104 ? 2.971 -8.269 -15.372 1.00 92.38 104 VAL A O 1
ATOM 848 N N . SER A 1 105 ? 4.350 -6.551 -14.972 1.00 91.50 105 SER A N 1
ATOM 849 C CA . SER A 1 105 ? 5.243 -6.838 -16.093 1.00 91.50 105 SER A CA 1
ATOM 850 C C . SER A 1 105 ? 6.676 -6.493 -15.722 1.00 91.50 105 SER A C 1
ATOM 852 O O . SER A 1 105 ? 6.915 -5.863 -14.697 1.00 91.50 105 SER A O 1
ATOM 854 N N . VAL A 1 106 ? 7.635 -6.930 -16.526 1.00 88.62 106 VAL A N 1
ATOM 855 C CA . VAL A 1 106 ? 9.045 -6.576 -16.362 1.00 88.62 106 VAL A CA 1
ATOM 856 C C . VAL A 1 106 ? 9.455 -5.777 -17.586 1.00 88.62 106 VAL A C 1
ATOM 858 O O . VAL A 1 106 ? 9.155 -6.181 -18.708 1.00 88.62 106 VAL A O 1
ATOM 861 N N . ASN A 1 107 ? 10.125 -4.648 -17.376 1.00 84.38 107 ASN A N 1
ATOM 862 C CA . ASN A 1 107 ? 10.694 -3.858 -18.462 1.00 84.38 107 ASN A CA 1
ATOM 863 C C . ASN A 1 107 ? 12.165 -3.572 -18.193 1.00 84.38 107 ASN A C 1
ATOM 865 O O . ASN A 1 107 ? 12.544 -3.205 -17.076 1.00 84.38 107 ASN A O 1
ATOM 869 N N . CYS A 1 108 ? 12.972 -3.734 -19.234 1.00 83.19 108 CYS A N 1
ATOM 870 C CA . CYS A 1 108 ? 14.411 -3.551 -19.204 1.00 83.19 108 CYS A CA 1
ATOM 871 C C . CYS A 1 108 ? 14.741 -2.283 -19.985 1.00 83.19 108 CYS A C 1
ATOM 873 O O . CYS A 1 108 ? 14.449 -2.175 -21.173 1.00 83.19 108 CYS A O 1
ATOM 875 N N . PHE A 1 109 ? 15.316 -1.295 -19.304 1.00 77.69 109 PHE A N 1
ATOM 876 C CA . PHE A 1 109 ? 15.715 -0.052 -19.954 1.00 77.69 109 PHE A CA 1
ATOM 877 C C . PHE A 1 109 ? 17.024 -0.297 -20.722 1.00 77.69 109 PHE A C 1
ATOM 879 O O . PHE A 1 109 ? 17.977 -0.823 -20.148 1.00 77.69 109 PHE A O 1
ATOM 886 N N . ASN A 1 110 ? 17.047 0.062 -22.011 1.00 60.47 110 ASN A N 1
ATOM 887 C CA . ASN A 1 110 ? 18.114 -0.198 -22.994 1.00 60.47 110 ASN A CA 1
ATOM 888 C C . ASN A 1 110 ? 19.414 0.600 -22.731 1.00 60.47 110 ASN A C 1
ATOM 890 O O . ASN A 1 110 ? 19.907 1.324 -23.591 1.00 60.47 110 ASN A O 1
ATOM 894 N N . ASN A 1 111 ? 19.988 0.465 -21.540 1.00 54.66 111 ASN A N 1
ATOM 895 C CA . ASN A 1 111 ? 21.366 0.859 -21.274 1.00 54.66 111 ASN A CA 1
ATOM 896 C C . ASN A 1 111 ? 22.236 -0.399 -21.301 1.00 54.66 111 ASN A C 1
ATOM 898 O O . ASN A 1 111 ? 21.761 -1.477 -20.958 1.00 54.66 111 ASN A O 1
ATOM 902 N N . HIS A 1 112 ? 23.500 -0.248 -21.704 1.00 48.53 112 HIS A N 1
ATOM 903 C CA . HIS A 1 112 ? 24.485 -1.310 -21.971 1.00 48.53 112 HIS A CA 1
ATOM 904 C C . HIS A 1 112 ? 24.558 -2.440 -20.917 1.00 48.53 112 HIS A C 1
ATOM 906 O O . HIS A 1 112 ? 25.090 -3.508 -21.208 1.00 48.53 112 HIS A O 1
ATOM 912 N N . TRP A 1 113 ? 24.056 -2.198 -19.701 1.00 55.12 113 TRP A N 1
ATOM 913 C CA . TRP A 1 113 ? 23.849 -3.145 -18.606 1.00 55.12 113 TRP A CA 1
ATOM 914 C C . TRP A 1 113 ? 22.365 -3.070 -18.200 1.00 55.12 113 TRP A C 1
ATOM 916 O O . TRP A 1 113 ? 21.964 -2.199 -17.424 1.00 55.12 113 TRP A O 1
ATOM 926 N N . SER A 1 114 ? 21.514 -3.904 -18.800 1.00 50.22 114 SER A N 1
ATOM 927 C CA . SER A 1 114 ? 20.057 -3.750 -18.719 1.00 50.22 114 SER A CA 1
ATOM 928 C C . SER A 1 114 ? 19.514 -4.094 -17.326 1.00 50.22 114 SER A C 1
ATOM 930 O O . SER A 1 114 ? 19.252 -5.256 -17.012 1.00 50.22 114 SER A O 1
ATOM 932 N N . LEU A 1 115 ? 19.301 -3.074 -16.492 1.00 71.06 115 LEU A N 1
ATOM 933 C CA . LEU A 1 115 ? 18.551 -3.201 -15.243 1.00 71.06 115 LEU A CA 1
ATOM 934 C C . LEU A 1 115 ? 17.060 -3.331 -15.573 1.00 71.06 115 LEU A C 1
ATOM 936 O O . LEU A 1 115 ? 16.387 -2.356 -15.923 1.00 71.06 115 LEU A O 1
ATOM 940 N N . CYS A 1 116 ? 16.555 -4.558 -15.488 1.00 80.00 116 CYS A N 1
ATOM 941 C CA . CYS A 1 116 ? 15.133 -4.846 -15.575 1.00 80.00 116 CYS A CA 1
ATOM 942 C C . CYS A 1 116 ? 14.436 -4.472 -14.263 1.00 80.00 116 CYS A C 1
ATOM 944 O O . CYS A 1 116 ? 14.976 -4.661 -13.175 1.00 80.00 116 CYS A O 1
ATOM 946 N N . SER A 1 117 ? 13.226 -3.932 -14.370 1.00 85.56 117 SER A N 1
ATOM 947 C CA . SER A 1 117 ? 12.425 -3.510 -13.221 1.00 85.56 117 SER A CA 1
ATOM 948 C C . SER A 1 117 ? 10.991 -3.995 -13.359 1.00 85.56 117 SER A C 1
ATOM 950 O O . SER A 1 117 ? 10.451 -4.066 -14.467 1.00 85.56 117 SER A O 1
ATOM 952 N N . GLN A 1 118 ? 10.382 -4.321 -12.224 1.00 90.81 118 GLN A N 1
ATOM 953 C CA . GLN A 1 118 ? 8.973 -4.667 -12.153 1.00 90.81 118 GLN A CA 1
ATOM 954 C C . GLN A 1 118 ? 8.116 -3.419 -12.358 1.00 90.81 118 GLN A C 1
ATOM 956 O O . GLN A 1 118 ? 8.309 -2.396 -11.704 1.00 90.81 118 GLN A O 1
ATOM 961 N N . ILE A 1 119 ? 7.156 -3.530 -13.267 1.00 94.75 119 ILE A N 1
ATOM 962 C CA . ILE A 1 119 ? 6.148 -2.524 -13.559 1.00 94.75 119 ILE A CA 1
ATOM 963 C C . ILE A 1 119 ? 4.812 -2.979 -12.986 1.00 94.75 119 ILE A C 1
ATOM 965 O O . ILE A 1 119 ? 4.356 -4.094 -13.260 1.00 94.75 119 ILE A O 1
ATOM 969 N N . LEU A 1 120 ? 4.165 -2.068 -12.266 1.00 95.81 120 LEU A N 1
ATOM 970 C CA . LEU A 1 120 ? 2.794 -2.187 -11.788 1.00 95.81 120 LEU A CA 1
ATOM 971 C C . LEU A 1 120 ? 1.907 -1.242 -12.597 1.00 95.81 120 LEU A C 1
ATOM 973 O O . LEU A 1 120 ? 2.077 -0.026 -12.522 1.00 95.81 120 LEU A O 1
ATOM 977 N N . SER A 1 121 ? 0.967 -1.789 -13.363 1.00 96.06 121 SER A N 1
ATOM 978 C CA . SER A 1 121 ? 0.074 -1.007 -14.224 1.00 96.06 121 SER A CA 1
ATOM 979 C C . SER A 1 121 ? -1.392 -1.238 -13.888 1.00 96.06 121 SER A C 1
ATOM 981 O O . SER A 1 121 ? -1.808 -2.363 -13.601 1.00 96.06 121 SER A O 1
ATOM 983 N N . THR A 1 122 ? -2.205 -0.191 -13.994 1.00 95.75 122 THR A N 1
ATOM 984 C CA . THR A 1 122 ? -3.657 -0.279 -13.807 1.00 95.75 122 THR A CA 1
ATOM 985 C C . THR A 1 122 ? -4.399 0.732 -14.676 1.00 95.75 122 THR A C 1
ATOM 987 O O . THR A 1 122 ? -3.817 1.704 -15.160 1.00 95.75 122 THR A O 1
ATOM 990 N N . LYS A 1 123 ? -5.699 0.493 -14.877 1.00 95.69 123 LYS A N 1
ATOM 991 C CA . LYS A 1 123 ? -6.609 1.449 -15.515 1.00 95.69 123 LYS A CA 1
ATOM 992 C C . LYS A 1 123 ? -7.311 2.276 -14.446 1.00 95.69 123 LYS A C 1
ATOM 994 O O . LYS A 1 123 ? -8.068 1.727 -13.633 1.00 95.69 123 LYS A O 1
ATOM 999 N N . CYS A 1 124 ? -7.078 3.579 -14.482 1.00 94.12 124 CYS A N 1
ATOM 1000 C CA . CYS A 1 124 ? -7.700 4.544 -13.590 1.00 94.12 124 CYS A CA 1
ATOM 1001 C C . CYS A 1 124 ? -9.174 4.719 -13.932 1.00 94.12 124 CYS A C 1
ATOM 1003 O O . CYS A 1 124 ? -9.603 4.487 -15.067 1.00 94.12 124 CYS A O 1
ATOM 1005 N N . LYS A 1 125 ? -9.955 5.091 -12.920 1.00 88.81 125 LYS A N 1
ATOM 1006 C CA . LYS A 1 125 ? -11.339 5.504 -13.103 1.00 88.81 125 LYS A CA 1
ATOM 1007 C C . LYS A 1 125 ? -11.606 6.790 -12.333 1.00 88.81 125 LYS A C 1
ATOM 1009 O O . LYS A 1 125 ? -11.043 7.001 -11.262 1.00 88.81 125 LYS A O 1
ATOM 1014 N N . ALA A 1 126 ? -12.491 7.618 -12.874 1.00 88.31 126 ALA A N 1
ATOM 1015 C CA . ALA A 1 126 ? -12.870 8.883 -12.257 1.00 88.31 126 ALA A CA 1
ATOM 1016 C C . ALA A 1 126 ? -13.665 8.691 -10.953 1.00 88.31 126 ALA A C 1
ATOM 1018 O O . ALA A 1 126 ? -13.539 9.493 -10.037 1.00 88.31 126 ALA A O 1
ATOM 1019 N N . ASP A 1 127 ? -14.449 7.614 -10.863 1.00 86.06 127 ASP A N 1
ATOM 1020 C CA . ASP A 1 127 ? -15.422 7.353 -9.797 1.00 86.06 127 ASP A CA 1
ATOM 1021 C C . ASP A 1 127 ? -14.856 6.595 -8.587 1.00 86.06 127 ASP A C 1
ATOM 1023 O O . ASP A 1 127 ? -15.537 6.455 -7.573 1.00 86.06 127 ASP A O 1
ATOM 1027 N N . ARG A 1 128 ? -13.628 6.070 -8.673 1.00 86.00 128 ARG A N 1
ATOM 1028 C CA . ARG A 1 128 ? -13.023 5.285 -7.589 1.00 86.00 128 ARG A CA 1
ATOM 1029 C C . ARG A 1 128 ? -11.507 5.311 -7.602 1.00 86.00 128 ARG A C 1
ATOM 1031 O O . ARG A 1 128 ? -10.882 5.349 -8.659 1.00 86.00 128 ARG A O 1
ATOM 1038 N N . SER A 1 129 ? -10.931 5.199 -6.411 1.00 89.12 129 SER A N 1
ATOM 1039 C CA . SER A 1 129 ? -9.494 5.000 -6.237 1.00 89.12 129 SER A CA 1
ATOM 1040 C C . SER A 1 129 ? -9.073 3.620 -6.744 1.00 89.12 129 SER A C 1
ATOM 1042 O O . SER A 1 129 ? -9.825 2.646 -6.651 1.00 89.12 129 SER A O 1
ATOM 1044 N N . ARG A 1 130 ? -7.866 3.560 -7.306 1.00 93.81 130 ARG A N 1
ATOM 1045 C CA . ARG A 1 130 ? -7.154 2.333 -7.659 1.00 93.81 130 ARG A CA 1
ATOM 1046 C C . ARG A 1 130 ? -5.819 2.346 -6.950 1.00 93.81 130 ARG A C 1
ATOM 1048 O O . ARG A 1 130 ? -4.933 3.079 -7.374 1.00 93.81 130 ARG A O 1
ATOM 1055 N N . ALA A 1 131 ? -5.665 1.529 -5.922 1.00 94.38 131 ALA A N 1
ATOM 1056 C CA . ALA A 1 131 ? -4.511 1.564 -5.045 1.00 94.38 131 ALA A CA 1
ATOM 1057 C C . ALA A 1 131 ? -3.857 0.190 -4.838 1.00 94.38 131 ALA A C 1
ATOM 1059 O O . ALA A 1 131 ? -4.514 -0.855 -4.778 1.00 94.38 131 ALA A O 1
ATOM 1060 N N . MET A 1 132 ? -2.531 0.215 -4.714 1.00 94.38 132 MET A N 1
ATOM 1061 C CA . MET A 1 132 ? -1.761 -0.840 -4.064 1.00 94.38 132 MET A CA 1
ATOM 1062 C C . MET A 1 132 ? -1.008 -0.250 -2.898 1.00 94.38 132 MET A C 1
ATOM 1064 O O . MET A 1 132 ? -0.561 0.895 -2.935 1.00 94.38 132 MET A O 1
ATOM 1068 N N . TYR A 1 133 ? -0.824 -1.078 -1.893 1.00 94.69 133 TYR A N 1
ATOM 1069 C CA . TYR A 1 133 ? -0.270 -0.674 -0.630 1.00 94.69 133 TYR A CA 1
ATOM 1070 C C . TYR A 1 133 ? 0.803 -1.657 -0.191 1.00 94.69 133 TYR A C 1
ATOM 1072 O O . TYR A 1 133 ? 0.733 -2.850 -0.493 1.00 94.69 133 TYR A O 1
ATOM 1080 N N . GLN A 1 134 ? 1.761 -1.162 0.572 1.00 93.75 134 GLN A N 1
ATOM 1081 C CA . GLN A 1 134 ? 2.731 -1.978 1.272 1.00 93.75 134 GLN A CA 1
ATOM 1082 C C . GLN A 1 134 ? 2.974 -1.378 2.650 1.00 93.75 134 GLN A C 1
ATOM 1084 O O . GLN A 1 134 ? 3.254 -0.184 2.783 1.00 93.75 134 GLN A O 1
ATOM 1089 N N . PHE A 1 135 ? 2.834 -2.217 3.671 1.00 91.94 135 PHE A N 1
ATOM 1090 C CA . PHE A 1 135 ? 3.132 -1.863 5.048 1.00 91.94 135 PHE A CA 1
ATOM 1091 C C . PHE A 1 135 ? 4.552 -2.315 5.385 1.00 91.94 135 PHE A C 1
ATOM 1093 O O . PHE A 1 135 ? 4.924 -3.452 5.111 1.00 91.94 135 PHE A O 1
ATOM 1100 N N . ILE A 1 136 ? 5.340 -1.412 5.958 1.00 91.38 136 ILE A N 1
ATOM 1101 C CA . ILE A 1 136 ? 6.739 -1.631 6.316 1.00 91.38 136 ILE A CA 1
ATOM 1102 C C . ILE A 1 136 ? 6.864 -1.351 7.818 1.00 91.38 136 ILE A C 1
ATOM 1104 O O . ILE A 1 136 ? 6.966 -0.184 8.219 1.00 91.38 136 ILE A O 1
ATOM 1108 N N . PRO A 1 137 ? 6.819 -2.385 8.672 1.00 89.31 137 PRO A N 1
ATOM 1109 C CA . PRO A 1 137 ? 7.089 -2.209 10.091 1.00 89.31 137 PRO A CA 1
ATOM 1110 C C . PRO A 1 137 ? 8.579 -1.919 10.297 1.00 89.31 137 PRO A C 1
ATOM 1112 O O . PRO A 1 137 ? 9.428 -2.535 9.653 1.00 89.31 137 PRO A O 1
ATOM 1115 N N . ILE A 1 138 ? 8.903 -1.000 11.207 1.00 88.56 138 ILE A N 1
ATOM 1116 C CA . ILE A 1 138 ? 10.285 -0.743 11.619 1.00 88.56 138 ILE A CA 1
ATOM 1117 C C . ILE A 1 138 ? 10.503 -1.388 12.982 1.00 88.56 138 ILE A C 1
ATOM 1119 O O . ILE A 1 138 ? 9.766 -1.137 13.939 1.00 88.56 138 ILE A O 1
ATOM 1123 N N . ARG A 1 139 ? 11.522 -2.242 13.090 1.00 82.94 139 ARG A N 1
ATOM 1124 C CA . ARG A 1 139 ? 11.846 -2.892 14.363 1.00 82.94 139 ARG A CA 1
ATOM 1125 C C . ARG A 1 139 ? 12.199 -1.888 15.464 1.00 82.94 139 ARG A C 1
ATOM 1127 O O . ARG A 1 139 ? 12.817 -0.855 15.221 1.00 82.94 139 ARG A O 1
ATOM 1134 N N . HIS A 1 140 ? 11.860 -2.242 16.704 1.00 81.12 140 HIS A N 1
ATOM 1135 C CA . HIS A 1 140 ? 12.114 -1.402 17.879 1.00 81.12 140 HIS A CA 1
ATOM 1136 C C . HIS A 1 140 ? 13.601 -1.130 18.144 1.00 81.12 140 HIS A C 1
ATOM 1138 O O . HIS A 1 140 ? 13.939 -0.076 18.670 1.00 81.12 140 HIS A O 1
ATOM 1144 N N . ASP A 1 141 ? 14.484 -2.053 17.762 1.00 79.38 141 ASP A N 1
ATOM 1145 C CA . ASP A 1 141 ? 15.936 -1.920 17.908 1.00 79.38 141 ASP A CA 1
ATOM 1146 C C . ASP A 1 141 ? 16.603 -1.150 16.757 1.00 79.38 141 ASP A C 1
ATOM 1148 O O . ASP A 1 141 ? 17.817 -0.944 16.778 1.00 79.38 141 ASP A O 1
ATOM 1152 N N . PHE A 1 142 ? 15.827 -0.703 15.764 1.00 81.81 142 PHE A N 1
ATOM 1153 C CA . PHE A 1 142 ? 16.323 0.074 14.637 1.00 81.81 142 PHE A CA 1
ATOM 1154 C C . PHE A 1 142 ? 15.877 1.538 14.733 1.00 81.81 142 PHE A C 1
ATOM 1156 O O . PHE A 1 142 ? 14.690 1.868 14.760 1.00 81.81 142 PHE A O 1
ATOM 1163 N N . ASN A 1 143 ? 16.859 2.436 14.758 1.00 86.69 143 ASN A N 1
ATOM 1164 C CA . ASN A 1 143 ? 16.638 3.872 14.860 1.00 86.69 143 ASN A CA 1
ATOM 1165 C C . ASN A 1 143 ? 16.561 4.499 13.464 1.00 86.69 143 ASN A C 1
ATOM 1167 O O . ASN A 1 143 ? 17.572 4.937 12.915 1.00 86.69 143 ASN A O 1
ATOM 1171 N N . LEU A 1 144 ? 15.353 4.540 12.897 1.00 89.62 144 LEU A N 1
ATOM 1172 C CA . LEU A 1 144 ? 15.077 5.213 11.631 1.00 89.62 144 LEU A CA 1
ATOM 1173 C C . LEU A 1 144 ? 14.447 6.586 11.879 1.00 89.62 144 LEU A C 1
ATOM 1175 O O . LEU A 1 144 ? 13.392 6.679 12.506 1.00 89.62 144 LEU A O 1
ATOM 1179 N N . TYR A 1 145 ? 15.083 7.633 11.358 1.00 91.56 145 TYR A N 1
ATOM 1180 C CA . TYR A 1 145 ? 14.609 9.017 11.480 1.00 91.56 145 TYR A CA 1
ATOM 1181 C C . TYR A 1 145 ? 14.316 9.635 10.117 1.00 91.56 145 TYR A C 1
ATOM 1183 O O . TYR A 1 145 ? 13.257 10.228 9.930 1.00 91.56 145 TYR A O 1
ATOM 1191 N N . ASP A 1 146 ? 15.219 9.426 9.160 1.00 92.38 146 ASP A N 1
ATOM 1192 C CA . ASP A 1 146 ? 15.165 10.047 7.844 1.00 92.38 146 ASP A CA 1
ATOM 1193 C C . ASP A 1 146 ? 15.027 8.989 6.751 1.00 92.38 146 ASP A C 1
ATOM 1195 O O . ASP A 1 146 ? 15.688 7.944 6.776 1.00 92.38 146 ASP A O 1
ATOM 1199 N N . ILE A 1 147 ? 14.185 9.276 5.757 1.00 93.69 147 ILE A N 1
ATOM 1200 C CA . ILE A 1 147 ? 13.938 8.367 4.635 1.00 93.69 147 ILE A CA 1
ATOM 1201 C C . ILE A 1 147 ? 13.952 9.099 3.298 1.00 93.69 147 ILE A C 1
ATOM 1203 O O . ILE A 1 147 ? 13.429 10.198 3.127 1.00 93.69 147 ILE A O 1
ATOM 1207 N N . GLY A 1 148 ? 14.563 8.455 2.316 1.00 94.50 148 GLY A N 1
ATOM 1208 C CA . GLY A 1 148 ? 14.543 8.836 0.921 1.00 94.50 148 GLY A CA 1
ATOM 1209 C C . GLY A 1 148 ? 13.511 7.983 0.216 1.00 94.50 148 GLY A C 1
ATOM 1210 O O . GLY A 1 148 ? 13.416 6.783 0.451 1.00 94.50 148 GLY A O 1
ATOM 1211 N N . MET A 1 149 ? 12.740 8.595 -0.665 1.00 95.62 149 MET A N 1
ATOM 1212 C CA . MET A 1 149 ? 11.724 7.893 -1.429 1.00 95.62 149 MET A CA 1
ATOM 1213 C C . MET A 1 149 ? 11.777 8.306 -2.888 1.00 95.62 149 MET A C 1
ATOM 1215 O O . MET A 1 149 ? 12.070 9.458 -3.223 1.00 95.62 149 MET A O 1
ATOM 1219 N N . SER A 1 150 ? 11.516 7.355 -3.777 1.00 95.88 150 SER A N 1
ATOM 1220 C CA . SER A 1 150 ? 11.431 7.625 -5.204 1.00 95.88 150 SER A CA 1
ATOM 1221 C C . SER A 1 150 ? 10.391 6.767 -5.887 1.00 95.88 150 SER A C 1
ATOM 1223 O O . SER A 1 150 ? 10.215 5.605 -5.538 1.00 95.88 150 SER A O 1
ATOM 1225 N N . LEU A 1 151 ? 9.766 7.341 -6.905 1.00 96.06 151 LEU A N 1
ATOM 1226 C CA . LEU A 1 151 ? 8.828 6.659 -7.779 1.00 96.06 151 LEU A CA 1
ATOM 1227 C C . LEU A 1 151 ? 9.146 7.047 -9.219 1.00 96.06 151 LEU A C 1
ATOM 1229 O O . LEU A 1 151 ? 9.404 8.222 -9.502 1.00 96.06 151 LEU A O 1
ATOM 1233 N N . ARG A 1 152 ? 9.112 6.082 -10.134 1.00 95.31 152 ARG A N 1
ATOM 1234 C CA . ARG A 1 152 ? 9.075 6.348 -11.569 1.00 95.31 152 ARG A CA 1
ATOM 1235 C C . ARG A 1 152 ? 7.695 5.980 -12.102 1.00 95.31 152 ARG A C 1
ATOM 1237 O O . ARG A 1 152 ? 7.204 4.891 -11.825 1.00 95.31 152 ARG A O 1
ATOM 1244 N N . ALA A 1 153 ? 7.075 6.882 -12.850 1.00 96.56 153 ALA A N 1
ATOM 1245 C CA . ALA A 1 153 ? 5.739 6.686 -13.392 1.00 96.56 153 ALA A CA 1
ATOM 1246 C C . ALA A 1 153 ? 5.649 7.145 -14.851 1.00 96.56 153 ALA A C 1
ATOM 1248 O O . ALA A 1 153 ? 6.440 7.972 -15.306 1.00 96.56 153 ALA A O 1
ATOM 1249 N N . THR A 1 154 ? 4.686 6.585 -15.568 1.00 95.62 154 THR A N 1
ATOM 1250 C CA . THR A 1 154 ? 4.241 7.017 -16.896 1.00 95.62 154 THR A CA 1
ATOM 1251 C C . THR A 1 154 ? 2.732 6.835 -16.967 1.00 95.62 154 THR A C 1
ATOM 1253 O O . THR A 1 154 ? 2.169 5.989 -16.253 1.00 95.62 154 THR A O 1
ATOM 1256 N N . ALA A 1 155 ? 2.082 7.628 -17.804 1.00 94.94 155 ALA A N 1
ATOM 1257 C CA . ALA A 1 155 ? 0.664 7.531 -18.047 1.00 94.94 155 ALA A CA 1
ATOM 1258 C C . ALA A 1 155 ? 0.391 7.492 -19.553 1.00 94.94 155 ALA A C 1
ATOM 1260 O O . ALA A 1 155 ? 1.105 8.098 -20.345 1.00 94.94 155 ALA A O 1
ATOM 1261 N N . ASP A 1 156 ? -0.642 6.751 -19.934 1.00 92.44 156 ASP A N 1
ATOM 1262 C CA . ASP A 1 156 ? -1.095 6.628 -21.314 1.00 92.44 156 ASP A CA 1
ATOM 1263 C C . ASP A 1 156 ? -2.570 7.027 -21.380 1.00 92.44 156 ASP A C 1
ATOM 1265 O O . ASP A 1 156 ? -3.406 6.482 -20.643 1.00 92.44 156 ASP A O 1
ATOM 1269 N N . GLN A 1 157 ? -2.863 8.009 -22.237 1.00 90.19 157 GLN A N 1
ATOM 1270 C CA . GLN A 1 157 ? -4.196 8.587 -22.431 1.00 90.19 157 GLN A CA 1
ATOM 1271 C C . GLN A 1 157 ? -4.867 9.020 -21.115 1.00 90.19 157 GLN A C 1
ATOM 1273 O O . GLN A 1 157 ? -6.053 8.768 -20.905 1.00 90.19 157 GLN A O 1
ATOM 1278 N N . LEU A 1 158 ? -4.107 9.633 -20.201 1.00 93.56 158 LEU A N 1
ATOM 1279 C CA . LEU A 1 158 ? -4.611 10.012 -18.883 1.00 93.56 158 LEU A CA 1
ATOM 1280 C C . LEU A 1 158 ? -5.321 11.368 -18.930 1.00 93.56 158 LEU A C 1
ATOM 1282 O O . LEU A 1 158 ? -4.699 12.405 -19.134 1.00 93.56 158 LEU A O 1
ATOM 1286 N N . GLN A 1 159 ? -6.630 11.357 -18.707 1.00 94.00 159 GLN A N 1
ATOM 1287 C CA . GLN A 1 159 ? -7.477 12.545 -18.689 1.00 94.00 159 GLN A CA 1
ATOM 1288 C C . GLN A 1 159 ? -7.996 12.799 -17.280 1.00 94.00 159 GLN A C 1
ATOM 1290 O O . GLN A 1 159 ? -8.544 11.903 -16.635 1.00 94.00 159 GLN A O 1
ATOM 1295 N N . GLU A 1 160 ? -7.818 14.025 -16.803 1.00 94.12 160 GLU A N 1
ATOM 1296 C CA . GLU A 1 160 ? -8.340 14.483 -15.519 1.00 94.12 160 GLU A CA 1
ATOM 1297 C C . GLU A 1 160 ? -9.860 14.653 -15.598 1.00 94.12 160 GLU A C 1
ATOM 1299 O O . GLU A 1 160 ? -10.386 15.158 -16.590 1.00 94.12 160 GLU A O 1
ATOM 1304 N N . GLN A 1 161 ? -10.576 14.160 -14.590 1.00 91.88 161 GLN A N 1
ATOM 1305 C CA . GLN A 1 161 ? -12.045 14.162 -14.527 1.00 91.88 161 GLN A CA 1
ATOM 1306 C C . GLN A 1 161 ? -12.571 14.722 -13.195 1.00 91.88 161 GLN A C 1
ATOM 1308 O O . GLN A 1 161 ? -13.779 14.793 -12.989 1.00 91.88 161 GLN A O 1
ATOM 1313 N N . SER A 1 162 ? -11.677 15.086 -12.274 1.00 89.88 162 SER A N 1
ATOM 1314 C CA . SER A 1 162 ? -11.997 15.619 -10.950 1.00 89.88 162 SER A CA 1
ATOM 1315 C C . SER A 1 162 ? -10.960 16.664 -10.558 1.00 89.88 162 SER A C 1
ATOM 1317 O O . SER A 1 162 ? -9.785 16.482 -10.849 1.00 89.88 162 SER A O 1
ATOM 1319 N N . ASN A 1 163 ? -11.376 17.707 -9.838 1.00 85.56 163 ASN A N 1
ATOM 1320 C CA . ASN A 1 163 ? -10.480 18.762 -9.348 1.00 85.56 163 ASN A CA 1
ATOM 1321 C C . ASN A 1 163 ? -9.492 18.271 -8.271 1.00 85.56 163 ASN A C 1
ATOM 1323 O O . ASN A 1 163 ? -8.536 18.966 -7.941 1.00 85.56 163 ASN A O 1
ATOM 1327 N N . GLU A 1 164 ? -9.731 17.086 -7.703 1.00 89.12 164 GLU A N 1
ATOM 1328 C CA . GLU A 1 164 ? -8.864 16.447 -6.705 1.00 89.12 164 GLU A CA 1
ATOM 1329 C C . GLU A 1 164 ? -8.167 15.205 -7.279 1.00 89.12 164 GLU A C 1
ATOM 1331 O O . GLU A 1 164 ? -7.853 14.252 -6.558 1.00 89.12 164 GLU A O 1
ATOM 1336 N N . ALA A 1 165 ? -7.955 15.172 -8.597 1.00 92.31 165 ALA A N 1
ATOM 1337 C CA . ALA A 1 165 ? -7.340 14.029 -9.243 1.00 92.31 165 ALA A CA 1
ATOM 1338 C C . ALA A 1 165 ? -5.886 13.852 -8.788 1.00 92.31 165 ALA A C 1
ATOM 1340 O O . ALA A 1 165 ? -5.040 14.747 -8.868 1.00 92.31 165 ALA A O 1
ATOM 1341 N N . PHE A 1 166 ? -5.570 12.641 -8.344 1.00 94.62 166 PHE A N 1
ATOM 1342 C CA . PHE A 1 166 ? -4.247 12.290 -7.858 1.00 94.62 166 PHE A CA 1
ATOM 1343 C C . PHE A 1 166 ? -3.780 11.011 -8.527 1.00 94.62 166 PHE A C 1
ATOM 1345 O O . PHE A 1 166 ? -4.491 10.009 -8.537 1.00 94.62 166 PHE A O 1
ATOM 1352 N N . TYR A 1 167 ? -2.558 11.024 -9.048 1.00 95.94 167 TYR A N 1
ATOM 1353 C CA . TYR A 1 167 ? -1.858 9.794 -9.367 1.00 95.94 167 TYR A CA 1
ATOM 1354 C C . TYR A 1 167 ? -0.388 9.904 -8.971 1.00 95.94 167 TYR A C 1
ATOM 1356 O O . TYR A 1 167 ? 0.260 10.943 -9.148 1.00 95.94 167 TYR A O 1
ATOM 1364 N N . GLY A 1 168 ? 0.130 8.833 -8.380 1.00 97.19 168 GLY A N 1
ATOM 1365 C CA . GLY A 1 168 ? 1.464 8.837 -7.800 1.00 97.19 168 GLY A CA 1
ATOM 1366 C C . GLY A 1 168 ? 1.574 7.949 -6.572 1.00 97.19 168 GLY A C 1
ATOM 1367 O O . GLY A 1 168 ? 0.870 6.949 -6.443 1.00 97.19 168 GLY A O 1
ATOM 1368 N N . MET A 1 169 ? 2.477 8.330 -5.671 1.00 97.81 169 MET A N 1
ATOM 1369 C CA . MET A 1 169 ? 2.743 7.614 -4.424 1.00 97.81 169 MET A CA 1
ATOM 1370 C C . MET A 1 169 ? 2.433 8.497 -3.218 1.00 97.81 169 MET A C 1
ATOM 1372 O O . MET A 1 169 ? 2.823 9.663 -3.178 1.00 97.81 169 MET A O 1
ATOM 1376 N N . ILE A 1 170 ? 1.760 7.928 -2.228 1.00 97.75 170 ILE A N 1
ATOM 1377 C CA . ILE A 1 170 ? 1.542 8.505 -0.906 1.00 97.75 170 ILE A CA 1
ATOM 1378 C C . ILE A 1 170 ? 2.311 7.654 0.099 1.00 97.75 170 ILE A C 1
ATOM 1380 O O . ILE A 1 170 ? 2.216 6.430 0.079 1.00 97.75 170 ILE A O 1
ATOM 1384 N N . VAL A 1 171 ? 3.081 8.298 0.965 1.00 97.69 171 VAL A N 1
ATOM 1385 C CA . VAL A 1 171 ? 3.827 7.643 2.038 1.00 97.69 171 VAL A CA 1
ATOM 1386 C C . VAL A 1 171 ? 3.327 8.199 3.362 1.00 97.69 171 VAL A C 1
ATOM 1388 O O . VAL A 1 171 ? 3.489 9.387 3.628 1.00 97.69 171 VAL A O 1
ATOM 1391 N N . LEU A 1 172 ? 2.698 7.345 4.162 1.00 97.31 172 LEU A N 1
ATOM 1392 C CA . LEU A 1 172 ? 2.297 7.630 5.534 1.00 97.31 172 LEU A CA 1
ATOM 1393 C C . LEU A 1 172 ? 3.391 7.118 6.470 1.00 97.31 172 LEU A C 1
ATOM 1395 O O . LEU A 1 172 ? 3.711 5.931 6.468 1.00 97.31 172 LEU A O 1
ATOM 1399 N N . ILE A 1 173 ? 3.949 8.012 7.271 1.00 96.56 173 ILE A N 1
ATOM 1400 C CA . ILE A 1 173 ? 4.962 7.716 8.279 1.00 96.56 173 ILE A CA 1
ATOM 1401 C C . ILE A 1 173 ? 4.277 7.799 9.638 1.00 96.56 173 ILE A C 1
ATOM 1403 O O . ILE A 1 173 ? 3.705 8.837 9.967 1.00 96.56 173 ILE A O 1
ATOM 1407 N N . LYS A 1 174 ? 4.331 6.722 10.423 1.00 94.88 174 LYS A N 1
ATOM 1408 C CA . LYS A 1 174 ? 3.861 6.699 11.811 1.00 94.88 174 LYS A CA 1
ATOM 1409 C C . LYS A 1 174 ? 5.063 6.732 12.745 1.00 94.88 174 LYS A C 1
ATOM 1411 O O . LYS A 1 174 ? 6.005 5.955 12.569 1.00 94.88 174 LYS A O 1
ATOM 1416 N N . PHE A 1 175 ? 5.027 7.620 13.727 1.00 94.19 175 PHE A N 1
ATOM 1417 C CA . PHE A 1 175 ? 6.051 7.743 14.759 1.00 94.19 175 PHE A CA 1
ATOM 1418 C C . PHE A 1 175 ? 5.630 7.023 16.043 1.00 94.19 175 PHE A C 1
ATOM 1420 O O . PHE A 1 175 ? 4.450 6.763 16.272 1.00 94.19 175 PHE A O 1
ATOM 1427 N N . GLU A 1 176 ? 6.606 6.745 16.905 1.00 90.94 176 GLU A N 1
ATOM 1428 C CA . GLU A 1 176 ? 6.410 6.046 18.185 1.00 90.94 176 GLU A CA 1
ATOM 1429 C C . GLU A 1 176 ? 5.452 6.758 19.161 1.00 90.94 176 GLU A C 1
ATOM 1431 O O . GLU A 1 176 ? 4.814 6.112 19.987 1.00 90.94 176 GLU A O 1
ATOM 1436 N N . ASP A 1 177 ? 5.294 8.077 19.048 1.00 88.00 177 ASP A N 1
ATOM 1437 C CA . ASP A 1 177 ? 4.339 8.867 19.839 1.00 88.00 177 ASP A CA 1
ATOM 1438 C C . ASP A 1 177 ? 2.914 8.873 19.249 1.00 88.00 177 ASP A C 1
ATOM 1440 O O . ASP A 1 177 ? 2.088 9.701 19.631 1.00 88.00 177 ASP A O 1
ATOM 1444 N N . ASN A 1 178 ? 2.632 7.974 18.299 1.00 85.62 178 ASN A N 1
ATOM 1445 C CA . ASN A 1 178 ? 1.413 7.900 17.489 1.00 85.62 178 ASN A CA 1
ATOM 1446 C C . ASN A 1 178 ? 1.149 9.108 16.575 1.00 85.62 178 ASN A C 1
ATOM 1448 O O . ASN A 1 178 ? 0.128 9.117 15.882 1.00 85.62 178 ASN A O 1
ATOM 1452 N N . SER A 1 179 ? 2.052 10.094 16.501 1.00 89.88 179 SER A N 1
ATOM 1453 C CA . SER A 1 179 ? 1.944 11.141 15.485 1.00 89.88 179 SER A CA 1
ATOM 1454 C C . SER A 1 179 ? 2.220 10.578 14.088 1.00 89.88 179 SER A C 1
ATOM 1456 O O . SER A 1 179 ? 2.844 9.524 13.927 1.00 89.88 179 SER A O 1
ATOM 1458 N N . GLN A 1 180 ? 1.710 11.259 13.064 1.00 93.62 180 GLN A N 1
ATOM 1459 C CA . GLN A 1 180 ? 1.778 10.796 11.682 1.00 93.62 180 GLN A CA 1
ATOM 1460 C C . GLN A 1 180 ? 2.151 11.930 10.735 1.00 93.62 180 GLN A C 1
ATOM 1462 O O . GLN A 1 180 ? 1.800 13.087 10.967 1.00 93.62 180 GLN A O 1
ATOM 1467 N N . GLU A 1 181 ? 2.816 11.583 9.638 1.00 94.25 181 GLU A N 1
ATOM 1468 C CA . GLU A 1 181 ? 3.135 12.503 8.551 1.00 94.25 181 GLU A CA 1
ATOM 1469 C C . GLU A 1 181 ? 2.844 11.861 7.194 1.00 94.25 181 GLU A C 1
ATOM 1471 O O . GLU A 1 181 ? 3.050 10.663 7.001 1.00 94.25 181 GLU A O 1
ATOM 1476 N N . ILE A 1 182 ? 2.334 12.655 6.250 1.00 95.12 182 ILE A N 1
ATOM 1477 C CA . ILE A 1 182 ? 1.930 12.185 4.922 1.00 95.12 182 ILE A CA 1
ATOM 1478 C C . ILE A 1 182 ? 2.727 12.931 3.862 1.00 95.12 182 ILE A C 1
ATOM 1480 O O . ILE A 1 182 ? 2.657 14.154 3.757 1.00 95.12 182 ILE A O 1
ATOM 1484 N N . ILE A 1 183 ? 3.418 12.176 3.014 1.00 96.31 183 ILE A N 1
ATOM 1485 C CA . ILE A 1 183 ? 4.195 12.702 1.893 1.00 96.31 183 ILE A CA 1
ATOM 1486 C C . ILE A 1 183 ? 3.556 12.246 0.588 1.00 96.31 183 ILE A C 1
ATOM 1488 O O . ILE A 1 183 ? 3.213 11.076 0.424 1.00 96.31 183 ILE A O 1
ATOM 1492 N N . ARG A 1 184 ? 3.412 13.173 -0.363 1.00 96.25 184 ARG A N 1
ATOM 1493 C CA . ARG A 1 184 ? 2.806 12.917 -1.674 1.00 96.25 184 ARG A CA 1
ATOM 1494 C C . ARG A 1 184 ? 3.812 13.159 -2.796 1.00 96.25 184 ARG A C 1
ATOM 1496 O O . ARG A 1 184 ? 4.310 14.265 -2.980 1.00 96.25 184 ARG A O 1
ATOM 1503 N N . LEU A 1 185 ? 4.068 12.122 -3.582 1.00 96.00 185 LEU A N 1
ATOM 1504 C CA . LEU A 1 185 ? 4.818 12.160 -4.836 1.00 96.00 185 LEU A CA 1
ATOM 1505 C C . LEU A 1 185 ? 3.826 12.094 -5.997 1.00 96.00 185 LEU A C 1
ATOM 1507 O O . LEU A 1 185 ? 3.545 11.017 -6.521 1.00 96.00 185 LEU A O 1
ATOM 1511 N N . GLN A 1 186 ? 3.287 13.257 -6.359 1.00 95.38 186 GLN A N 1
ATOM 1512 C CA . GLN A 1 186 ? 2.301 13.418 -7.428 1.00 95.38 186 GLN A CA 1
ATOM 1513 C C . GLN A 1 186 ? 2.960 13.648 -8.788 1.00 95.38 186 GLN A C 1
ATOM 1515 O O . GLN A 1 186 ? 4.018 14.278 -8.878 1.00 95.38 186 GLN A O 1
ATOM 1520 N N . PHE A 1 187 ? 2.292 13.186 -9.840 1.00 95.44 187 PHE A N 1
ATOM 1521 C CA . PHE A 1 187 ? 2.634 13.432 -11.235 1.00 95.44 187 PHE A CA 1
ATOM 1522 C C . PHE A 1 187 ? 1.463 14.121 -11.967 1.00 95.44 187 PHE A C 1
ATOM 1524 O O . PHE A 1 187 ? 0.355 14.192 -11.439 1.00 95.44 187 PHE A O 1
ATOM 1531 N N . THR A 1 188 ? 1.720 14.665 -13.159 1.00 91.31 188 THR A N 1
ATOM 1532 C CA . THR A 1 188 ? 0.752 15.428 -13.976 1.00 91.31 188 THR A CA 1
ATOM 1533 C C . THR A 1 188 ? 0.226 14.590 -15.139 1.00 91.31 188 THR A C 1
ATOM 1535 O O . THR A 1 188 ? 0.927 13.704 -15.614 1.00 91.31 188 THR A O 1
ATOM 1538 N N . SER A 1 189 ? -1.000 14.809 -15.607 1.00 85.94 189 SER A N 1
ATOM 1539 C CA . SER A 1 189 ? -1.624 13.992 -16.670 1.00 85.94 189 SER A CA 1
ATOM 1540 C C . SER A 1 189 ? -0.825 13.920 -17.978 1.00 85.94 189 SER A C 1
ATOM 1542 O O . SER A 1 189 ? -0.906 12.923 -18.684 1.00 85.94 189 SER A O 1
ATOM 1544 N N . GLU A 1 190 ? 0.000 14.926 -18.257 1.00 84.62 190 GLU A N 1
ATOM 1545 C CA . GLU A 1 190 ? 0.788 15.090 -19.491 1.00 84.62 190 GLU A CA 1
ATOM 1546 C C . GLU A 1 190 ? 2.047 14.199 -19.583 1.00 84.62 190 GLU A C 1
ATOM 1548 O O . GLU A 1 190 ? 2.868 14.346 -20.488 1.00 84.62 190 GLU A O 1
ATOM 1553 N N . VAL A 1 191 ? 2.262 13.287 -18.632 1.00 75.69 191 VAL A N 1
ATOM 1554 C CA . VAL A 1 191 ? 3.486 12.474 -18.571 1.00 75.69 191 VAL A CA 1
ATOM 1555 C C . VAL A 1 191 ? 3.394 11.263 -19.506 1.00 75.69 191 VAL A C 1
ATOM 1557 O O . VAL A 1 191 ? 3.066 10.156 -19.079 1.00 75.69 191 VAL A O 1
ATOM 1560 N N . GLU A 1 192 ? 3.761 11.457 -20.773 1.00 73.00 192 GLU A N 1
ATOM 1561 C CA . GLU A 1 192 ? 3.854 10.363 -21.758 1.00 73.00 192 GLU A CA 1
ATOM 1562 C C . GLU A 1 192 ? 5.122 9.509 -21.571 1.00 73.00 192 GLU A C 1
ATOM 1564 O O . GLU A 1 192 ? 5.128 8.304 -21.816 1.00 73.00 192 GLU A O 1
ATOM 1569 N N . LEU A 1 193 ? 6.212 10.108 -21.082 1.00 87.88 193 LEU A N 1
ATOM 1570 C CA . LEU A 1 193 ? 7.492 9.425 -20.874 1.00 87.88 193 LEU A CA 1
ATOM 1571 C C . LEU A 1 193 ? 7.721 9.052 -19.410 1.00 87.88 193 LEU A C 1
ATOM 1573 O O . LEU A 1 193 ? 7.278 9.730 -18.485 1.00 87.88 193 LEU A O 1
ATOM 1577 N N . TRP A 1 194 ? 8.496 7.990 -19.190 1.00 91.12 194 TRP A N 1
ATOM 1578 C CA . TRP A 1 194 ? 8.904 7.552 -17.857 1.00 91.12 194 TRP A CA 1
ATOM 1579 C C . TRP A 1 194 ? 9.601 8.666 -17.066 1.00 91.12 194 TRP A C 1
ATOM 1581 O O . TRP A 1 194 ? 10.785 8.945 -17.257 1.00 91.12 194 TRP A O 1
ATOM 1591 N N . THR A 1 195 ? 8.887 9.245 -16.104 1.00 93.12 195 THR A N 1
ATOM 1592 C CA . THR A 1 195 ? 9.377 10.340 -15.264 1.00 93.12 195 THR A CA 1
ATOM 1593 C C . THR A 1 195 ? 9.680 9.821 -13.870 1.00 93.12 195 THR A C 1
ATOM 1595 O O . THR A 1 195 ? 8.885 9.089 -13.286 1.00 93.12 195 THR A O 1
ATOM 1598 N N . LYS A 1 196 ? 10.836 10.192 -13.307 1.00 93.50 196 LYS A N 1
ATOM 1599 C CA . LYS A 1 196 ? 11.223 9.827 -11.937 1.00 93.50 196 LYS A CA 1
ATOM 1600 C C . LYS A 1 196 ? 11.099 11.030 -11.009 1.00 93.50 196 LYS A C 1
ATOM 1602 O O . LYS A 1 196 ? 11.719 12.059 -11.257 1.00 93.50 196 LYS A O 1
ATOM 1607 N N . ARG A 1 197 ? 10.375 10.870 -9.902 1.00 94.88 197 ARG A N 1
ATOM 1608 C CA . ARG A 1 197 ? 10.320 11.837 -8.798 1.00 94.88 197 ARG A CA 1
ATOM 1609 C C . ARG A 1 197 ? 10.976 11.252 -7.555 1.00 94.88 197 ARG A C 1
ATOM 1611 O O . ARG A 1 197 ? 10.939 10.042 -7.326 1.00 94.88 197 ARG A O 1
ATOM 1618 N N . LYS A 1 198 ? 11.623 12.116 -6.776 1.00 95.56 198 LYS A N 1
ATOM 1619 C CA . LYS A 1 198 ? 12.304 11.767 -5.527 1.00 95.56 198 LYS A CA 1
ATOM 1620 C C . LYS A 1 198 ? 11.926 12.778 -4.454 1.00 95.56 198 LYS A C 1
ATOM 1622 O O . LYS A 1 198 ? 11.777 13.957 -4.760 1.00 95.56 198 LYS A O 1
ATOM 1627 N N . HIS A 1 199 ? 11.823 12.323 -3.216 1.00 95.00 199 HIS A N 1
ATOM 1628 C CA . HIS A 1 199 ? 11.653 13.180 -2.052 1.00 95.00 199 HIS A CA 1
ATOM 1629 C C . HIS A 1 199 ? 12.538 12.664 -0.917 1.00 95.00 199 HIS A C 1
ATOM 1631 O O . HIS A 1 199 ? 12.746 11.456 -0.786 1.00 95.00 199 HIS A O 1
ATOM 1637 N N . ARG A 1 200 ? 13.098 13.581 -0.128 1.00 94.50 200 ARG A N 1
ATOM 1638 C CA . ARG A 1 200 ? 13.863 13.260 1.077 1.00 94.50 200 ARG A CA 1
ATOM 1639 C C . ARG A 1 200 ? 13.108 13.814 2.266 1.00 94.50 200 ARG A C 1
ATOM 1641 O O . ARG A 1 200 ? 12.903 15.021 2.350 1.00 94.50 200 ARG A O 1
ATOM 1648 N N . PHE A 1 201 ? 12.696 12.916 3.143 1.00 93.75 201 PHE A N 1
ATOM 1649 C CA . PHE A 1 201 ? 12.089 13.256 4.408 1.00 93.75 201 PHE A CA 1
ATOM 1650 C C . PHE A 1 201 ? 13.177 13.372 5.470 1.00 93.75 201 PHE A C 1
ATOM 1652 O O . PHE A 1 201 ? 13.893 12.402 5.725 1.00 93.75 201 PHE A O 1
ATOM 1659 N N . HIS A 1 202 ? 13.273 14.556 6.069 1.00 93.19 202 HIS A N 1
ATOM 1660 C CA . HIS A 1 202 ? 14.144 14.824 7.205 1.00 93.19 202 HIS A CA 1
ATOM 1661 C C . HIS A 1 202 ? 13.294 15.110 8.432 1.00 93.19 202 HIS A C 1
ATOM 1663 O O . HIS A 1 202 ? 12.556 16.102 8.478 1.00 93.19 202 HIS A O 1
ATOM 1669 N N . ASN A 1 203 ? 13.416 14.255 9.439 1.00 89.00 203 ASN A N 1
ATOM 1670 C CA . ASN A 1 203 ? 12.650 14.386 10.658 1.00 89.00 203 ASN A CA 1
ATOM 1671 C C . ASN A 1 203 ? 13.264 15.452 11.568 1.00 89.00 203 ASN A C 1
ATOM 1673 O O . ASN A 1 203 ? 14.172 15.191 12.362 1.00 89.00 203 ASN A O 1
ATOM 1677 N N . LYS A 1 204 ? 12.706 16.665 11.501 1.00 86.56 204 LYS A N 1
ATOM 1678 C CA . LYS A 1 204 ? 13.142 17.818 12.308 1.00 86.56 204 LYS A CA 1
ATOM 1679 C C . LYS A 1 204 ? 13.110 17.554 13.814 1.00 86.56 204 LYS A C 1
ATOM 1681 O O . LYS A 1 204 ? 13.907 18.125 14.550 1.00 86.56 204 LYS A O 1
ATOM 1686 N N . PHE A 1 205 ? 12.198 16.699 14.266 1.00 86.69 205 PHE A N 1
ATOM 1687 C CA . PHE A 1 205 ? 11.991 16.398 15.680 1.00 86.69 205 PHE A CA 1
ATOM 1688 C C . PHE A 1 205 ? 12.772 15.167 16.146 1.00 86.69 205 PHE A C 1
ATOM 1690 O O . PHE A 1 205 ? 12.673 14.808 17.317 1.00 86.69 205 PHE A O 1
ATOM 1697 N N . LYS A 1 206 ? 13.525 14.511 15.246 1.00 86.50 206 LYS A N 1
ATOM 1698 C CA . LYS A 1 206 ? 14.254 13.261 15.513 1.00 86.50 206 LYS A CA 1
ATOM 1699 C C . LYS A 1 206 ? 13.385 12.209 16.214 1.00 86.50 206 LYS A C 1
ATOM 1701 O O . LYS A 1 206 ? 13.854 11.476 17.079 1.00 86.50 206 LYS A O 1
ATOM 1706 N N . LYS A 1 207 ? 12.101 12.140 15.849 1.00 90.44 207 LYS A N 1
ATOM 1707 C CA . LYS A 1 207 ? 11.186 11.107 16.348 1.00 90.44 207 LYS A CA 1
ATOM 1708 C C . LYS A 1 207 ? 11.463 9.785 15.642 1.00 90.44 207 LYS A C 1
ATOM 1710 O O . LYS A 1 207 ? 11.631 9.746 14.425 1.00 90.44 207 LYS A O 1
ATOM 1715 N N . ARG A 1 208 ? 11.488 8.685 16.384 1.00 91.25 208 ARG A N 1
ATOM 1716 C CA . ARG A 1 208 ? 11.706 7.367 15.787 1.00 91.25 208 ARG A CA 1
ATOM 1717 C C . ARG A 1 208 ? 10.502 6.979 14.926 1.00 91.25 208 ARG A C 1
ATOM 1719 O O . ARG A 1 208 ? 9.358 7.087 15.373 1.00 91.25 208 ARG A O 1
ATOM 1726 N N . ILE A 1 209 ? 10.763 6.549 13.693 1.00 93.44 209 ILE A N 1
ATOM 1727 C CA . ILE A 1 209 ? 9.735 5.999 12.808 1.00 93.44 209 ILE A CA 1
ATOM 1728 C C . ILE A 1 209 ? 9.379 4.595 13.305 1.00 93.44 209 ILE A C 1
ATOM 1730 O O . ILE A 1 209 ? 10.248 3.735 13.428 1.00 93.44 209 ILE A O 1
ATOM 1734 N N . GLU A 1 210 ? 8.099 4.375 13.586 1.00 92.38 210 GLU A N 1
ATOM 1735 C CA . GLU A 1 210 ? 7.542 3.087 14.008 1.00 92.38 210 GLU A CA 1
ATOM 1736 C C . GLU A 1 210 ? 7.147 2.236 12.795 1.00 92.38 210 GLU A C 1
ATOM 1738 O O . GLU A 1 210 ? 7.418 1.038 12.740 1.00 92.38 210 GLU A O 1
ATOM 1743 N N . SER A 1 211 ? 6.496 2.846 11.804 1.00 93.69 211 SER A N 1
ATOM 1744 C CA . SER A 1 211 ? 6.092 2.152 10.581 1.00 93.69 211 SER A CA 1
ATOM 1745 C C . SER A 1 211 ? 5.916 3.110 9.411 1.00 93.69 211 SER A C 1
ATOM 1747 O O . SER A 1 211 ? 5.724 4.317 9.582 1.00 93.69 211 SER A O 1
ATOM 1749 N N . ILE A 1 212 ? 5.991 2.554 8.204 1.00 95.69 212 ILE A N 1
ATOM 1750 C CA . ILE A 1 212 ? 5.792 3.274 6.950 1.00 95.69 212 ILE A CA 1
ATOM 1751 C C . ILE A 1 212 ? 4.732 2.528 6.143 1.00 95.69 212 ILE A C 1
ATOM 1753 O O . ILE A 1 212 ? 4.860 1.333 5.895 1.00 95.69 212 ILE A O 1
ATOM 1757 N N . THR A 1 213 ? 3.690 3.228 5.705 1.00 95.69 213 THR A N 1
ATOM 1758 C CA . THR A 1 213 ? 2.712 2.699 4.748 1.00 95.69 213 THR A CA 1
ATOM 1759 C C . THR A 1 213 ? 2.883 3.417 3.425 1.00 95.69 213 THR A C 1
ATOM 1761 O O . THR A 1 213 ? 2.730 4.635 3.340 1.00 95.69 213 THR A O 1
ATOM 1764 N N . VAL A 1 214 ? 3.191 2.660 2.381 1.00 97.25 214 VAL A N 1
ATOM 1765 C CA . VAL A 1 214 ? 3.333 3.179 1.023 1.00 97.25 214 VAL A CA 1
ATOM 1766 C C . VAL A 1 214 ? 2.098 2.806 0.234 1.00 97.25 214 VAL A C 1
ATOM 1768 O O . VAL A 1 214 ? 1.739 1.638 0.181 1.00 97.25 214 VAL A O 1
ATOM 1771 N N . MET A 1 215 ? 1.465 3.788 -0.393 1.00 97.00 215 MET A N 1
ATOM 1772 C CA . MET A 1 215 ? 0.344 3.606 -1.302 1.00 97.00 215 MET A CA 1
ATOM 1773 C C . MET A 1 215 ? 0.722 4.161 -2.671 1.00 97.00 215 MET A C 1
ATOM 1775 O O . MET A 1 215 ? 0.968 5.357 -2.800 1.00 97.00 215 MET A O 1
ATOM 1779 N N . ILE A 1 216 ? 0.714 3.333 -3.709 1.00 97.56 216 ILE A N 1
ATOM 1780 C CA . ILE A 1 216 ? 0.646 3.820 -5.091 1.00 97.56 216 ILE A CA 1
ATOM 1781 C C . ILE A 1 216 ? -0.817 3.852 -5.504 1.00 97.56 216 ILE A C 1
ATOM 1783 O O . ILE A 1 216 ? -1.550 2.899 -5.247 1.00 97.56 216 ILE A O 1
ATOM 1787 N N . THR A 1 217 ? -1.270 4.947 -6.104 1.00 96.38 217 THR A N 1
ATOM 1788 C CA . THR A 1 217 ? -2.684 5.082 -6.455 1.00 96.38 217 THR A CA 1
ATOM 1789 C C . THR A 1 217 ? -2.911 5.962 -7.675 1.00 96.38 217 THR A C 1
ATOM 1791 O O . THR A 1 217 ? -2.066 6.793 -8.024 1.00 96.38 217 THR A O 1
ATOM 1794 N N . CYS A 1 218 ? -4.067 5.780 -8.311 1.00 95.50 218 CYS A N 1
ATOM 1795 C CA . CYS A 1 218 ? -4.690 6.796 -9.140 1.00 95.50 218 CYS A CA 1
ATOM 1796 C C . CYS A 1 218 ? -6.187 6.952 -8.833 1.00 95.50 218 CYS A C 1
ATOM 1798 O O . CYS A 1 218 ? -6.921 5.972 -8.686 1.00 95.50 218 CYS A O 1
ATOM 1800 N N . PHE A 1 219 ? -6.633 8.201 -8.768 1.00 93.75 219 PHE A N 1
ATOM 1801 C CA . PHE A 1 219 ? -8.002 8.626 -8.494 1.00 93.75 219 PHE A CA 1
ATOM 1802 C C . PHE A 1 219 ? -8.321 9.884 -9.309 1.00 93.75 219 PHE A C 1
ATOM 1804 O O . PHE A 1 219 ? -7.439 10.711 -9.530 1.00 93.75 219 PHE A O 1
ATOM 1811 N N . GLY A 1 220 ? -9.569 10.031 -9.761 1.00 92.19 220 GLY A N 1
ATOM 1812 C CA . GLY A 1 220 ? -10.012 11.219 -10.500 1.00 92.19 220 GLY A CA 1
ATOM 1813 C C . GLY A 1 220 ? -9.504 11.301 -11.944 1.00 92.19 220 GLY A C 1
ATOM 1814 O O . GLY A 1 220 ? -9.695 12.323 -12.595 1.00 92.19 220 GLY A O 1
ATOM 1815 N N . TYR A 1 221 ? -8.897 10.227 -12.461 1.00 94.81 221 TYR A N 1
ATOM 1816 C CA . TYR A 1 221 ? -8.406 10.129 -13.837 1.00 94.81 221 TYR A CA 1
ATOM 1817 C C . TYR A 1 221 ? -9.102 9.013 -14.621 1.00 94.81 221 TYR A C 1
ATOM 1819 O O . TYR A 1 221 ? -9.440 7.964 -14.068 1.00 94.81 221 TYR A O 1
ATOM 1827 N N . SER A 1 222 ? -9.229 9.200 -15.932 1.00 94.56 222 SER A N 1
ATOM 1828 C CA . SER A 1 222 ? -9.553 8.149 -16.903 1.00 94.56 222 SER A CA 1
ATOM 1829 C C . SER A 1 222 ? -8.325 7.876 -17.767 1.00 94.56 222 SER A C 1
ATOM 1831 O O . SER A 1 222 ? -7.758 8.814 -18.311 1.00 94.56 222 SER A O 1
ATOM 1833 N N . GLY A 1 223 ? -7.877 6.624 -17.864 1.00 94.12 223 GLY A N 1
ATOM 1834 C CA . GLY A 1 223 ? -6.676 6.256 -18.627 1.00 94.12 223 GLY A CA 1
ATOM 1835 C C . GLY A 1 223 ? -5.900 5.114 -17.979 1.00 94.12 223 GLY A C 1
ATOM 1836 O O . GLY A 1 223 ? -6.422 4.417 -17.102 1.00 94.12 223 GLY A O 1
ATOM 1837 N N . SER A 1 224 ? -4.655 4.906 -18.405 1.00 95.00 224 SER A N 1
ATOM 1838 C CA . SER A 1 224 ? -3.772 3.884 -17.829 1.00 95.00 224 SER A CA 1
ATOM 1839 C C . SER A 1 224 ? -2.548 4.521 -17.185 1.00 95.00 224 SER A C 1
ATOM 1841 O O . SER A 1 224 ? -1.945 5.426 -17.748 1.00 95.00 224 SER A O 1
ATOM 1843 N N . VAL A 1 225 ? -2.152 4.018 -16.018 1.00 96.44 225 VAL A N 1
ATOM 1844 C CA . VAL A 1 225 ? -0.924 4.439 -15.330 1.00 96.44 225 VAL A CA 1
ATOM 1845 C C . VAL A 1 225 ? -0.026 3.240 -15.093 1.00 96.44 225 VAL A C 1
ATOM 1847 O O . VAL A 1 225 ? -0.505 2.117 -14.904 1.00 96.44 225 VAL A O 1
ATOM 1850 N N . SER A 1 226 ? 1.280 3.485 -15.100 1.00 96.31 226 SER A N 1
ATOM 1851 C CA . SER A 1 226 ? 2.295 2.479 -14.806 1.00 96.31 226 SER A CA 1
ATOM 1852 C C . SER A 1 226 ? 3.348 3.038 -13.862 1.00 96.31 226 SER A C 1
ATOM 1854 O O . SER A 1 226 ? 3.834 4.152 -14.046 1.00 96.31 226 SER A O 1
ATOM 1856 N N . PHE A 1 227 ? 3.728 2.234 -12.875 1.00 96.38 227 PHE A N 1
ATOM 1857 C CA . PHE A 1 227 ? 4.687 2.570 -11.829 1.00 96.38 227 PHE A CA 1
ATOM 1858 C C . PHE A 1 227 ? 5.855 1.584 -11.846 1.00 96.38 227 PHE A C 1
ATOM 1860 O O . PHE A 1 227 ? 5.658 0.390 -12.056 1.00 96.38 227 PHE A O 1
ATOM 1867 N N . THR A 1 228 ? 7.070 2.074 -11.613 1.00 94.94 228 THR A N 1
ATOM 1868 C CA . THR A 1 228 ? 8.289 1.266 -11.478 1.00 94.94 228 THR A CA 1
ATOM 1869 C C . THR A 1 228 ? 9.309 1.974 -10.584 1.00 94.94 228 THR A C 1
ATOM 1871 O O . THR A 1 228 ? 9.130 3.138 -10.217 1.00 94.94 228 THR A O 1
ATOM 1874 N N . ASP A 1 229 ? 10.394 1.275 -10.244 1.00 91.44 229 ASP A N 1
ATOM 1875 C CA . ASP A 1 229 ? 11.515 1.795 -9.450 1.00 91.44 229 ASP A CA 1
ATOM 1876 C C . ASP A 1 229 ? 11.027 2.464 -8.150 1.00 91.44 229 ASP A C 1
ATOM 1878 O O . ASP A 1 229 ? 11.474 3.553 -7.771 1.00 91.44 229 ASP A O 1
ATOM 1882 N N . ILE A 1 230 ? 10.048 1.811 -7.511 1.00 94.19 230 ILE A N 1
ATOM 1883 C CA . ILE A 1 230 ? 9.450 2.228 -6.245 1.00 94.19 230 ILE A CA 1
ATOM 1884 C C . ILE A 1 230 ? 10.478 1.973 -5.154 1.00 94.19 230 ILE A C 1
ATOM 1886 O O . ILE A 1 230 ? 10.902 0.835 -4.937 1.00 94.19 230 ILE A O 1
ATOM 1890 N N . ARG A 1 231 ? 10.904 3.041 -4.482 1.00 93.50 231 ARG A N 1
ATOM 1891 C CA . ARG A 1 231 ? 11.907 2.948 -3.428 1.00 93.50 231 ARG A CA 1
ATOM 1892 C C . ARG A 1 231 ? 11.518 3.739 -2.203 1.00 93.50 231 ARG A C 1
ATOM 1894 O O . ARG A 1 231 ? 11.095 4.889 -2.322 1.00 93.50 231 ARG A O 1
ATOM 1901 N N . VAL A 1 232 ? 11.778 3.136 -1.054 1.00 93.75 232 VAL A N 1
ATOM 1902 C CA . VAL A 1 232 ? 11.877 3.799 0.244 1.00 93.75 232 VAL A CA 1
ATOM 1903 C C . VAL A 1 232 ? 13.152 3.281 0.886 1.00 93.75 232 VAL A C 1
ATOM 1905 O O . VAL A 1 232 ? 13.318 2.079 1.030 1.00 93.75 232 VAL A O 1
ATOM 1908 N N . SER A 1 233 ? 14.076 4.165 1.227 1.00 91.56 233 SER A N 1
ATOM 1909 C CA . SER A 1 233 ? 15.397 3.806 1.741 1.00 91.56 233 SER A CA 1
ATOM 1910 C C . SER A 1 233 ? 15.766 4.707 2.915 1.00 91.56 233 SER A C 1
ATOM 1912 O O . SER A 1 233 ? 15.494 5.907 2.834 1.00 91.56 233 SER A O 1
ATOM 1914 N N . PRO A 1 234 ? 16.425 4.203 3.968 1.00 89.56 234 PRO A N 1
ATOM 1915 C CA . PRO A 1 234 ? 16.993 5.056 5.007 1.00 89.56 234 PRO A CA 1
ATOM 1916 C C . PRO A 1 234 ? 17.941 6.105 4.412 1.00 89.56 234 PRO A C 1
ATOM 1918 O O . PRO A 1 234 ? 18.709 5.801 3.496 1.00 89.56 234 PRO A O 1
ATOM 1921 N N . ILE A 1 235 ? 17.907 7.333 4.930 1.00 87.19 235 ILE A N 1
ATOM 1922 C CA . ILE A 1 235 ? 18.959 8.325 4.671 1.00 87.19 235 ILE A CA 1
ATOM 1923 C C . ILE A 1 235 ? 19.943 8.202 5.830 1.00 87.19 235 ILE A C 1
ATOM 1925 O O . ILE A 1 235 ? 19.777 8.833 6.867 1.00 87.19 235 ILE A O 1
ATOM 1929 N N . ALA A 1 236 ? 20.932 7.325 5.685 1.00 70.19 236 ALA A N 1
ATOM 1930 C CA . ALA A 1 236 ? 22.027 7.235 6.641 1.00 70.19 236 ALA A CA 1
ATOM 1931 C C . ALA A 1 236 ? 23.161 8.174 6.208 1.00 70.19 236 ALA A C 1
ATOM 1933 O O . ALA A 1 236 ? 23.576 8.142 5.052 1.00 70.19 236 ALA A O 1
ATOM 1934 N N . GLU A 1 237 ? 23.684 8.981 7.135 1.00 55.53 237 GLU A N 1
ATOM 1935 C CA . GLU A 1 237 ? 24.927 9.737 6.911 1.00 55.53 237 GLU A CA 1
ATOM 1936 C C . GLU A 1 237 ? 26.180 8.880 7.144 1.00 55.53 237 GLU A C 1
ATOM 1938 O O . GLU A 1 237 ? 27.227 9.203 6.605 1.00 55.53 237 GLU A O 1
ATOM 1943 N N . ASN A 1 238 ? 26.074 7.780 7.900 1.00 47.84 238 ASN A N 1
ATOM 1944 C CA . ASN A 1 238 ? 27.117 6.767 8.098 1.00 47.84 238 ASN A CA 1
ATOM 1945 C C . ASN A 1 238 ? 26.501 5.537 8.786 1.00 47.84 238 ASN A C 1
ATOM 1947 O O . ASN A 1 238 ? 26.135 5.622 9.957 1.00 47.84 238 ASN A O 1
ATOM 1951 N N . SER A 1 239 ? 26.347 4.402 8.101 1.00 45.84 239 SER A N 1
ATOM 1952 C CA . SER A 1 239 ? 26.294 3.075 8.748 1.00 45.84 239 SER A CA 1
ATOM 1953 C C . SER A 1 239 ? 26.187 1.936 7.736 1.00 45.84 239 SER A C 1
ATOM 1955 O O . SER A 1 239 ? 25.453 2.015 6.754 1.00 45.84 239 SER A O 1
ATOM 1957 N N . ASN A 1 240 ? 26.900 0.856 8.055 1.00 51.34 240 ASN A N 1
ATOM 1958 C CA . ASN A 1 240 ? 26.889 -0.461 7.421 1.00 51.34 240 ASN A CA 1
ATOM 1959 C C . ASN A 1 240 ? 25.510 -1.132 7.590 1.00 51.34 240 ASN A C 1
ATOM 1961 O O . ASN A 1 240 ? 25.329 -2.025 8.422 1.00 51.34 240 ASN A O 1
ATOM 1965 N N . ILE A 1 241 ? 24.493 -0.658 6.871 1.00 56.22 241 ILE A N 1
ATOM 1966 C CA . ILE A 1 241 ? 23.159 -1.266 6.887 1.00 56.22 241 ILE A CA 1
ATOM 1967 C C . ILE A 1 241 ? 23.138 -2.366 5.820 1.00 56.22 241 ILE A C 1
ATOM 1969 O O . ILE A 1 241 ? 22.721 -2.149 4.687 1.00 56.22 241 ILE A O 1
ATOM 1973 N N . GLU A 1 242 ? 23.620 -3.553 6.188 1.00 54.31 242 GLU A N 1
ATOM 1974 C CA . GLU A 1 242 ? 23.901 -4.621 5.219 1.00 54.31 242 GLU A CA 1
ATOM 1975 C C . GLU A 1 242 ? 22.653 -5.340 4.659 1.00 54.31 242 GLU A C 1
ATOM 1977 O O . GLU A 1 242 ? 22.751 -5.930 3.588 1.00 54.31 242 GLU A O 1
ATOM 1982 N N . THR A 1 243 ? 21.471 -5.313 5.303 1.00 56.91 243 THR A N 1
ATOM 1983 C CA . THR A 1 243 ? 20.287 -6.064 4.805 1.00 56.91 243 THR A CA 1
ATOM 1984 C C . THR A 1 243 ? 18.915 -5.525 5.254 1.00 56.91 243 THR A C 1
ATOM 1986 O O . THR A 1 243 ? 18.737 -5.066 6.383 1.00 56.91 243 THR A O 1
ATOM 1989 N N . THR A 1 244 ? 17.908 -5.647 4.375 1.00 53.94 244 THR A N 1
ATOM 1990 C CA . THR A 1 244 ? 16.483 -5.300 4.588 1.00 53.94 244 THR A CA 1
ATOM 1991 C C . THR A 1 244 ? 15.825 -6.194 5.634 1.00 53.94 244 THR A C 1
ATOM 1993 O O . THR A 1 244 ? 14.971 -5.735 6.395 1.00 53.94 244 THR A O 1
ATOM 1996 N N . ASP A 1 245 ? 16.270 -7.450 5.723 1.00 53.16 245 ASP A N 1
ATOM 1997 C CA . ASP A 1 245 ? 15.773 -8.452 6.672 1.00 53.16 245 ASP A CA 1
ATOM 1998 C C . ASP A 1 245 ? 15.950 -8.031 8.139 1.00 53.16 245 ASP A C 1
ATOM 2000 O O . ASP A 1 245 ? 15.188 -8.458 9.010 1.00 53.16 245 ASP A O 1
ATOM 2004 N N . ARG A 1 246 ? 16.911 -7.142 8.435 1.00 55.03 246 ARG A N 1
ATOM 2005 C CA . ARG A 1 246 ? 17.119 -6.610 9.791 1.00 55.03 246 ARG A CA 1
ATOM 2006 C C . ARG A 1 246 ? 16.188 -5.457 10.154 1.00 55.03 246 ARG A C 1
ATOM 2008 O O . ARG A 1 246 ? 16.154 -5.102 11.325 1.00 55.03 246 ARG A O 1
ATOM 2015 N N . ILE A 1 247 ? 15.446 -4.889 9.201 1.00 60.84 247 ILE A N 1
ATOM 2016 C CA . ILE A 1 247 ? 14.585 -3.716 9.429 1.00 60.84 247 ILE A CA 1
ATOM 2017 C C . ILE A 1 247 ? 13.102 -4.113 9.443 1.00 60.84 247 ILE A C 1
ATOM 2019 O O . ILE A 1 247 ? 12.365 -3.606 10.285 1.00 60.84 247 ILE A O 1
ATOM 2023 N N . GLY A 1 248 ? 12.691 -5.043 8.564 1.00 52.19 248 GLY A N 1
ATOM 2024 C CA . GLY A 1 248 ? 11.278 -5.272 8.219 1.00 52.19 248 GLY A CA 1
ATOM 2025 C C . GLY A 1 248 ? 10.576 -6.529 8.755 1.00 52.19 248 GLY A C 1
ATOM 2026 O O . GLY A 1 248 ? 9.381 -6.672 8.517 1.00 52.19 248 GLY A O 1
ATOM 2027 N N . ARG A 1 249 ? 11.234 -7.456 9.474 1.00 55.19 249 ARG A N 1
ATOM 2028 C CA . ARG A 1 249 ? 10.526 -8.636 10.026 1.00 55.19 249 ARG A CA 1
ATOM 2029 C C . ARG A 1 249 ? 9.895 -8.334 11.385 1.00 55.19 249 ARG A C 1
ATOM 2031 O O . ARG A 1 249 ? 10.596 -8.208 12.392 1.00 55.19 249 ARG A O 1
ATOM 2038 N N . TRP A 1 250 ? 8.563 -8.306 11.423 1.00 51.50 250 TRP A N 1
ATOM 2039 C CA . TRP A 1 250 ? 7.783 -8.399 12.657 1.00 51.50 250 TRP A CA 1
ATOM 2040 C C . TRP A 1 250 ? 7.880 -9.845 13.176 1.00 51.50 250 TRP A C 1
ATOM 2042 O O . TRP A 1 250 ? 7.172 -10.739 12.741 1.00 51.50 250 TRP A O 1
ATOM 2052 N N . CYS A 1 251 ? 8.872 -10.078 14.035 1.00 47.47 251 CYS A N 1
ATOM 2053 C CA . CYS A 1 251 ? 9.036 -11.203 14.958 1.00 47.47 251 CYS A CA 1
ATOM 2054 C C . CYS A 1 251 ? 8.258 -12.507 14.660 1.00 47.47 251 CYS A C 1
ATOM 2056 O O . CYS A 1 251 ? 7.115 -12.651 15.084 1.00 47.47 251 CYS A O 1
ATOM 2058 N N . HIS A 1 252 ? 8.942 -13.544 14.160 1.00 43.50 252 HIS A N 1
ATOM 2059 C CA . HIS A 1 252 ? 8.441 -14.925 14.268 1.00 43.50 252 HIS A CA 1
ATOM 2060 C C . HIS A 1 252 ? 8.439 -15.440 15.729 1.00 43.50 252 HIS A C 1
ATOM 2062 O O . HIS A 1 252 ? 7.750 -16.400 16.039 1.00 43.50 252 HIS A O 1
ATOM 2068 N N . ASN A 1 253 ? 9.158 -14.780 16.654 1.00 43.34 253 ASN A N 1
ATOM 2069 C CA . ASN A 1 253 ? 9.426 -15.318 17.999 1.00 43.34 253 ASN A CA 1
ATOM 2070 C C . ASN A 1 253 ? 9.151 -14.361 19.176 1.00 43.34 253 ASN A C 1
ATOM 2072 O O . ASN A 1 253 ? 9.645 -14.587 20.280 1.00 43.34 253 ASN A O 1
ATOM 2076 N N . SER A 1 254 ? 8.404 -13.268 19.000 1.00 41.00 254 SER A N 1
ATOM 2077 C CA . SER A 1 254 ? 8.170 -12.324 20.116 1.00 41.00 254 SER A CA 1
ATOM 2078 C C . SER A 1 254 ? 6.807 -11.649 20.119 1.00 41.00 254 SER A C 1
ATOM 2080 O O . SER A 1 254 ? 6.643 -10.625 20.779 1.00 41.00 254 SER A O 1
ATOM 2082 N N . TYR A 1 255 ? 5.801 -12.239 19.469 1.00 38.28 255 TYR A N 1
ATOM 2083 C CA . TYR A 1 255 ? 4.422 -11.892 19.797 1.00 38.28 255 TYR A CA 1
ATOM 2084 C C . TYR A 1 255 ? 4.092 -12.500 21.166 1.00 38.28 255 TYR A C 1
ATOM 2086 O O . TYR A 1 255 ? 3.453 -13.543 21.282 1.00 38.28 255 TYR A O 1
ATOM 2094 N N . LYS A 1 256 ? 4.558 -11.853 22.239 1.00 39.12 256 LYS A N 1
ATOM 2095 C CA . LYS A 1 256 ? 3.758 -11.876 23.458 1.00 39.12 256 LYS A CA 1
ATOM 2096 C C . LYS A 1 256 ? 2.501 -11.112 23.065 1.00 39.12 256 LYS A C 1
ATOM 2098 O O . LYS A 1 256 ? 2.660 -9.968 22.635 1.00 39.12 256 LYS A O 1
ATOM 2103 N N . PRO A 1 257 ? 1.298 -11.713 23.114 1.00 36.66 257 PRO A N 1
ATOM 2104 C CA . PRO A 1 257 ? 0.091 -10.924 22.963 1.00 36.66 257 PRO A CA 1
ATOM 2105 C C . PRO A 1 257 ? 0.259 -9.759 23.926 1.00 36.66 257 PRO A C 1
ATOM 2107 O O . PRO A 1 257 ? 0.468 -9.975 25.122 1.00 36.66 257 PRO A O 1
ATOM 2110 N N . VAL A 1 258 ? 0.313 -8.537 23.390 1.00 39.03 258 VAL A N 1
ATOM 2111 C CA . VAL A 1 258 ? 0.150 -7.369 24.237 1.00 39.03 258 VAL A CA 1
ATOM 2112 C C . VAL A 1 258 ? -1.205 -7.625 24.850 1.00 39.03 258 VAL A C 1
ATOM 2114 O O . VAL A 1 258 ? -2.215 -7.625 24.139 1.00 39.03 258 VAL A O 1
ATOM 2117 N N . ASP A 1 259 ? -1.191 -7.967 26.134 1.00 39.34 259 ASP A N 1
ATOM 2118 C CA . ASP A 1 259 ? -2.378 -8.017 26.951 1.00 39.34 259 ASP A CA 1
ATOM 2119 C C . ASP A 1 259 ? -2.820 -6.564 27.011 1.00 39.34 259 ASP A C 1
ATOM 2121 O O . ASP A 1 259 ? -2.456 -5.781 27.887 1.00 39.34 259 ASP A O 1
ATOM 2125 N N . THR A 1 260 ? -3.501 -6.166 25.942 1.00 42.19 260 THR A N 1
ATOM 2126 C CA . THR A 1 260 ? -4.241 -4.936 25.814 1.00 42.19 260 THR A CA 1
ATOM 2127 C C . THR A 1 260 ? -5.433 -5.143 26.728 1.00 42.19 260 THR A C 1
ATOM 2129 O O . THR A 1 260 ? -6.583 -5.217 26.306 1.00 42.19 260 THR A O 1
ATOM 2132 N N . ASN A 1 261 ? -5.140 -5.168 28.028 1.00 40.62 261 ASN A N 1
ATOM 2133 C CA . ASN A 1 261 ? -5.989 -4.594 29.043 1.00 40.62 261 ASN A CA 1
ATOM 2134 C C . ASN A 1 261 ? -6.068 -3.092 28.729 1.00 40.62 261 ASN A C 1
ATOM 2136 O O . ASN A 1 261 ? -5.631 -2.248 29.505 1.00 40.62 261 ASN A O 1
ATOM 2140 N N . VAL A 1 262 ? -6.618 -2.746 27.555 1.00 45.94 262 VAL A N 1
ATOM 2141 C CA . VAL A 1 262 ? -7.413 -1.538 27.451 1.00 45.94 262 VAL A CA 1
ATOM 2142 C C . VAL A 1 262 ? -8.431 -1.759 28.550 1.00 45.94 262 VAL A C 1
ATOM 2144 O O . VAL A 1 262 ? -9.230 -2.698 28.468 1.00 45.94 262 VAL A O 1
ATOM 2147 N N . ASN A 1 263 ? -8.319 -0.983 29.625 1.00 43.53 263 ASN A N 1
ATOM 2148 C CA . ASN A 1 263 ? -9.294 -0.958 30.702 1.00 43.53 263 ASN A CA 1
ATOM 2149 C C . ASN A 1 263 ? -10.565 -0.320 30.133 1.00 43.53 263 ASN A C 1
ATOM 2151 O O . ASN A 1 263 ? -10.990 0.763 30.517 1.00 43.53 263 ASN A O 1
ATOM 2155 N N . LEU A 1 264 ? -11.192 -1.015 29.182 1.00 51.28 264 LEU A N 1
ATOM 2156 C CA . LEU A 1 264 ? -12.565 -0.789 28.809 1.00 51.28 264 LEU A CA 1
ATOM 2157 C C . LEU A 1 264 ? -13.340 -1.072 30.083 1.00 51.28 264 LEU A C 1
ATOM 2159 O O . LEU A 1 264 ? -13.571 -2.215 30.460 1.00 51.28 264 LEU A O 1
ATOM 2163 N N . LYS A 1 265 ? -13.673 -0.022 30.821 1.00 48.97 265 LYS A N 1
ATOM 2164 C CA . LYS A 1 265 ? -14.649 -0.151 31.884 1.00 48.97 265 LYS A CA 1
ATOM 2165 C C . LYS A 1 265 ? -15.951 -0.561 31.192 1.00 48.97 265 LYS A C 1
ATOM 2167 O O . LYS A 1 265 ? -16.473 0.133 30.328 1.00 48.97 265 LYS A O 1
ATOM 2172 N N . PHE A 1 266 ? -16.416 -1.757 31.509 1.00 53.22 266 PHE A N 1
ATOM 2173 C CA . PHE A 1 266 ? -17.622 -2.314 30.922 1.00 53.22 266 PHE A CA 1
ATOM 2174 C C . PHE A 1 266 ? -18.792 -1.929 31.816 1.00 53.22 266 PHE A C 1
ATOM 2176 O O . PHE A 1 266 ? -18.886 -2.402 32.948 1.00 53.22 266 PHE A O 1
ATOM 2183 N N . GLU A 1 267 ? -19.704 -1.098 31.325 1.00 49.16 267 GLU A N 1
ATOM 2184 C CA . GLU A 1 267 ? -21.009 -0.960 31.963 1.00 49.16 267 GLU A CA 1
ATOM 2185 C C . GLU A 1 267 ? -21.962 -1.944 31.290 1.00 49.16 267 GLU A C 1
ATOM 2187 O O . GLU A 1 267 ? -22.502 -1.693 30.215 1.00 49.16 267 GLU A O 1
ATOM 2192 N N . LYS A 1 268 ? -22.101 -3.128 31.895 1.00 46.09 268 LYS A N 1
ATOM 2193 C CA . LYS A 1 268 ? -23.024 -4.150 31.406 1.00 46.09 268 LYS A CA 1
ATOM 2194 C C . LYS A 1 268 ? -24.444 -3.739 31.776 1.00 46.09 268 LYS A C 1
ATOM 2196 O O . LYS A 1 268 ? -24.936 -4.094 32.847 1.00 46.09 268 LYS A O 1
ATOM 2201 N N . ILE A 1 269 ? -25.120 -3.033 30.880 1.00 49.53 269 ILE A N 1
ATOM 2202 C CA . ILE A 1 269 ? -26.551 -2.780 31.029 1.00 49.53 269 ILE A CA 1
ATOM 2203 C C . ILE A 1 269 ? -27.286 -4.044 30.582 1.00 49.53 269 ILE A C 1
ATOM 2205 O O . ILE A 1 269 ? -27.442 -4.320 29.394 1.00 49.53 269 ILE A O 1
ATOM 2209 N N . VAL A 1 270 ? -27.696 -4.861 31.554 1.00 43.41 270 VAL A N 1
ATOM 2210 C CA . VAL A 1 270 ? -28.585 -6.000 31.309 1.00 43.41 270 VAL A CA 1
ATOM 2211 C C . VAL A 1 270 ? -30.014 -5.483 31.351 1.00 43.41 270 VAL A C 1
ATOM 2213 O O . VAL A 1 270 ? -30.603 -5.353 32.421 1.00 43.41 270 VAL A O 1
ATOM 2216 N N . LEU A 1 271 ? -30.584 -5.201 30.184 1.00 42.31 271 LEU A N 1
ATOM 2217 C CA . LEU A 1 271 ? -32.022 -4.989 30.075 1.00 42.31 271 LEU A CA 1
ATOM 2218 C C . LEU A 1 271 ? -32.704 -6.355 30.223 1.00 42.31 271 LEU A C 1
ATOM 2220 O O . LEU A 1 271 ? -32.629 -7.209 29.338 1.00 42.31 271 LEU A O 1
ATOM 2224 N N . SER A 1 272 ? -33.304 -6.592 31.392 1.00 34.59 272 SER A N 1
ATOM 2225 C CA . SER A 1 272 ? -34.081 -7.801 31.660 1.00 34.59 272 SER A CA 1
ATOM 2226 C C . SER A 1 272 ? -35.309 -7.818 30.757 1.00 34.59 272 SER A C 1
ATOM 2228 O O . SER A 1 272 ? -36.217 -7.007 30.913 1.00 34.59 272 SER A O 1
ATOM 2230 N N . LEU A 1 273 ? -35.348 -8.767 29.829 1.00 49.66 273 LEU A N 1
ATOM 2231 C CA . LEU A 1 273 ? -36.550 -9.083 29.069 1.00 49.66 273 LEU A CA 1
ATOM 2232 C C . LEU A 1 273 ? -37.569 -9.769 29.988 1.00 49.66 273 LEU A C 1
ATOM 2234 O O . LEU A 1 273 ? -37.201 -10.558 30.864 1.00 49.66 273 LEU A O 1
ATOM 2238 N N . ALA A 1 274 ? -38.856 -9.539 29.731 1.00 44.97 274 ALA A N 1
ATOM 2239 C CA . ALA A 1 274 ? -39.865 -10.529 30.080 1.00 44.97 274 ALA A CA 1
ATOM 2240 C C . ALA A 1 274 ? -39.530 -11.841 29.335 1.00 44.97 274 ALA A C 1
ATOM 2242 O O . ALA A 1 274 ? -39.054 -11.792 28.197 1.00 44.97 274 ALA A O 1
ATOM 2243 N N . PRO A 1 275 ? -39.717 -13.017 29.952 1.00 41.62 275 PRO A N 1
ATOM 2244 C CA . PRO A 1 275 ? -39.302 -14.281 29.360 1.00 41.62 275 PRO A CA 1
ATOM 2245 C C . PRO A 1 275 ? -39.973 -14.496 27.998 1.00 41.62 275 PRO A C 1
ATOM 2247 O O . PRO A 1 275 ? -41.196 -14.598 27.915 1.00 41.62 275 PRO A O 1
ATOM 2250 N N . ILE A 1 276 ? -39.163 -14.613 26.939 1.00 46.28 276 ILE A N 1
ATOM 2251 C CA . ILE A 1 276 ? -39.620 -15.131 25.646 1.00 46.28 276 ILE A CA 1
ATOM 2252 C C . ILE A 1 276 ? -40.210 -16.521 25.928 1.00 46.28 276 ILE A C 1
ATOM 2254 O O . ILE A 1 276 ? -39.538 -17.336 26.578 1.00 46.28 276 ILE A O 1
ATOM 2258 N N . PRO A 1 277 ? -41.454 -16.815 25.508 1.00 44.25 277 PRO A N 1
ATOM 2259 C CA . PRO A 1 277 ? -42.049 -18.121 25.736 1.00 44.25 277 PRO A CA 1
ATOM 2260 C C . PRO A 1 277 ? -41.119 -19.196 25.168 1.00 44.25 277 PRO A C 1
ATOM 2262 O O . PRO A 1 277 ? -40.799 -19.203 23.982 1.00 44.25 277 PRO A O 1
ATOM 2265 N N . LYS A 1 278 ? -40.674 -20.109 26.041 1.00 46.69 278 LYS A N 1
ATOM 2266 C CA . LYS A 1 278 ? -39.694 -21.180 25.772 1.00 46.69 278 LYS A CA 1
ATOM 2267 C C . LYS A 1 278 ? -40.108 -22.173 24.668 1.00 46.69 278 LYS A C 1
ATOM 2269 O O . LYS A 1 278 ? -39.477 -23.217 24.534 1.00 46.69 278 LYS A O 1
ATOM 2274 N N . SER A 1 279 ? -41.183 -21.925 23.922 1.00 47.88 279 SER A N 1
ATOM 2275 C CA . SER A 1 279 ? -41.812 -22.951 23.096 1.00 47.88 279 SER A CA 1
ATOM 2276 C C . SER A 1 279 ? -41.289 -23.055 21.664 1.00 47.88 279 SER A C 1
ATOM 2278 O O . SER A 1 279 ? -41.427 -24.135 21.103 1.00 47.88 279 SER A O 1
ATOM 2280 N N . ARG A 1 280 ? -40.659 -22.041 21.056 1.00 46.53 280 ARG A N 1
ATOM 2281 C CA . ARG A 1 280 ? -40.040 -22.121 19.707 1.00 46.53 280 ARG A CA 1
ATOM 2282 C C . ARG A 1 280 ? -39.009 -20.989 19.636 1.00 46.53 280 ARG A C 1
ATOM 2284 O O . ARG A 1 280 ? -39.417 -19.848 19.731 1.00 46.53 280 ARG A O 1
ATOM 2291 N N . VAL A 1 281 ? -37.693 -21.199 19.706 1.00 51.47 281 VAL A N 1
ATOM 2292 C CA . VAL A 1 281 ? -36.805 -21.545 18.583 1.00 51.47 281 VAL A CA 1
ATOM 2293 C C . VAL A 1 281 ? -35.510 -22.149 19.162 1.00 51.47 281 VAL A C 1
ATOM 2295 O O . VAL A 1 281 ? -34.786 -21.480 19.900 1.00 51.47 281 VAL A O 1
ATOM 2298 N N . LYS A 1 282 ? -35.181 -23.405 18.827 1.00 56.53 282 LYS A N 1
ATOM 2299 C CA . LYS A 1 282 ? -33.802 -23.918 18.938 1.00 56.53 282 LYS A CA 1
ATOM 2300 C C . LYS A 1 282 ? -32.997 -23.285 17.799 1.00 56.53 282 LYS A C 1
ATOM 2302 O O . LYS A 1 282 ? -32.949 -23.849 16.714 1.00 56.53 282 LYS A O 1
ATOM 2307 N N . SER A 1 283 ? -32.447 -22.091 18.005 1.00 64.81 283 SER A N 1
ATOM 2308 C CA . SER A 1 283 ? -31.465 -21.538 17.070 1.00 64.81 283 SER A CA 1
ATOM 2309 C C . SER A 1 283 ? -30.080 -21.934 17.555 1.00 64.81 283 SER A C 1
ATOM 2311 O O . SER A 1 283 ? -29.680 -21.553 18.655 1.00 64.81 283 SER A O 1
ATOM 2313 N N . ASP A 1 284 ? -29.347 -22.686 16.738 1.00 82.62 284 ASP A N 1
ATOM 2314 C CA . ASP A 1 284 ? -27.956 -23.046 17.030 1.00 82.62 284 ASP A CA 1
ATOM 2315 C C . ASP A 1 284 ? -26.976 -21.904 16.701 1.00 82.62 284 ASP A C 1
ATOM 2317 O O . ASP A 1 284 ? -25.777 -22.031 16.962 1.00 82.62 284 ASP A O 1
ATOM 2321 N N . VAL A 1 285 ? -27.477 -20.785 16.157 1.00 86.31 285 VAL A N 1
ATOM 2322 C CA . VAL A 1 285 ? -26.693 -19.642 15.674 1.00 86.31 285 VAL A CA 1
ATOM 2323 C C . VAL A 1 285 ? -27.087 -18.358 16.411 1.00 86.31 285 VAL A C 1
ATOM 2325 O O . VAL A 1 285 ? -28.270 -18.018 16.479 1.00 86.31 285 VAL A O 1
ATOM 2328 N N . THR A 1 286 ? -26.093 -17.627 16.924 1.00 85.62 286 THR A N 1
ATOM 2329 C CA . THR A 1 286 ? -26.233 -16.256 17.449 1.00 85.62 286 THR A CA 1
ATOM 2330 C C . THR A 1 286 ? -25.730 -15.269 16.403 1.00 85.62 286 THR A C 1
ATOM 2332 O O . THR A 1 286 ? -24.612 -15.432 15.915 1.00 85.62 286 THR A O 1
ATOM 2335 N N . PHE A 1 287 ? -26.510 -14.240 16.080 1.00 86.88 287 PHE A N 1
ATOM 2336 C CA . PHE A 1 287 ? -26.044 -13.124 15.253 1.00 86.88 287 PHE A CA 1
ATOM 2337 C C . PHE A 1 287 ? -25.169 -12.187 16.080 1.00 86.88 287 PHE A C 1
ATOM 2339 O O . PHE A 1 287 ? -25.565 -11.764 17.166 1.00 86.88 287 PHE A O 1
ATOM 2346 N N . VAL A 1 288 ? -23.970 -11.888 15.592 1.00 88.62 288 VAL A N 1
ATOM 2347 C CA . VAL A 1 288 ? -22.953 -11.123 16.313 1.00 88.62 288 VAL A CA 1
ATOM 2348 C C . VAL A 1 288 ? -22.551 -9.921 15.482 1.00 88.62 288 VAL A C 1
ATOM 2350 O O . VAL A 1 288 ? -22.109 -10.073 14.345 1.00 88.62 288 VAL A O 1
ATOM 2353 N N . THR A 1 289 ? -22.676 -8.728 16.052 1.00 89.62 289 THR A N 1
ATOM 2354 C CA . THR A 1 289 ? -22.265 -7.500 15.370 1.00 89.62 289 THR A CA 1
ATOM 2355 C C . THR A 1 289 ? -21.809 -6.435 16.360 1.00 89.62 289 THR A C 1
ATOM 2357 O O . THR A 1 289 ? -22.115 -6.485 17.554 1.00 89.62 289 THR A O 1
ATOM 2360 N N . GLN A 1 290 ? -21.065 -5.461 15.853 1.00 89.25 290 GLN A N 1
ATOM 2361 C CA . GLN A 1 290 ? -20.658 -4.273 16.583 1.00 89.25 290 GLN A CA 1
ATOM 2362 C C . GLN A 1 290 ? -20.930 -3.036 15.730 1.00 89.25 290 GLN A C 1
ATOM 2364 O O . GLN A 1 290 ? -20.773 -3.071 14.509 1.00 89.25 290 GLN A O 1
ATOM 2369 N N . LEU A 1 291 ? -21.344 -1.944 16.369 1.00 87.38 291 LEU A N 1
ATOM 2370 C CA . LEU A 1 291 ? -21.711 -0.705 15.688 1.00 87.38 291 LEU A CA 1
ATOM 2371 C C . LEU A 1 291 ? -21.543 0.514 16.591 1.00 87.38 291 LEU A C 1
ATOM 2373 O O . LEU A 1 291 ? -21.376 0.380 17.797 1.00 87.38 291 LEU A O 1
ATOM 2377 N N . SER A 1 292 ? -21.559 1.697 16.000 1.00 85.69 292 SER A N 1
ATOM 2378 C CA . SER A 1 292 ? -21.692 2.985 16.681 1.00 85.69 292 SER A CA 1
ATOM 2379 C C . SER A 1 292 ? -23.161 3.427 16.717 1.00 85.69 292 SER A C 1
ATOM 2381 O O . SER A 1 292 ? -24.010 2.851 16.033 1.00 85.69 292 SER A O 1
ATOM 2383 N N . MET A 1 293 ? -23.471 4.450 17.520 1.00 78.31 293 MET A N 1
ATOM 2384 C CA . MET A 1 293 ? -24.840 4.967 17.690 1.00 78.31 293 MET A CA 1
ATOM 2385 C C . MET A 1 293 ? -25.506 5.423 16.375 1.00 78.31 293 MET A C 1
ATOM 2387 O O . MET A 1 293 ? -26.707 5.256 16.203 1.00 78.31 293 MET A O 1
ATOM 2391 N N . ASP A 1 294 ? -24.755 5.952 15.410 1.00 80.56 294 ASP A N 1
ATOM 2392 C CA . ASP A 1 294 ? -25.278 6.414 14.113 1.00 80.56 294 ASP A CA 1
ATOM 2393 C C . ASP A 1 294 ? -25.800 5.279 13.210 1.00 80.56 294 ASP A C 1
ATOM 2395 O O . ASP A 1 294 ? -26.577 5.518 12.288 1.00 80.56 294 ASP A O 1
ATOM 2399 N N . ARG A 1 295 ? -25.428 4.026 13.497 1.00 84.75 295 ARG A N 1
ATOM 2400 C CA . ARG A 1 295 ? -25.789 2.838 12.699 1.00 84.75 295 ARG A CA 1
ATOM 2401 C C . ARG A 1 295 ? -26.969 2.056 13.265 1.00 84.75 295 ARG A C 1
ATOM 2403 O O . ARG A 1 295 ? -27.332 0.996 12.758 1.00 84.75 295 ARG A O 1
ATOM 2410 N N . LEU A 1 296 ? -27.585 2.588 14.310 1.00 79.69 296 LEU A N 1
ATOM 2411 C CA . LEU A 1 296 ? -28.703 1.978 15.011 1.00 79.69 296 LEU A CA 1
ATOM 2412 C C . LEU A 1 296 ? -29.910 1.708 14.092 1.00 79.69 296 LEU A C 1
ATOM 2414 O O . LEU A 1 296 ? -30.444 0.603 14.091 1.00 79.69 296 LEU A O 1
ATOM 2418 N N . ILE A 1 297 ? -30.265 2.648 13.212 1.00 78.44 297 ILE A N 1
ATOM 2419 C CA . ILE A 1 297 ? -31.364 2.465 12.240 1.00 78.44 297 ILE A CA 1
ATOM 2420 C C . ILE A 1 297 ? -31.100 1.270 11.302 1.00 78.44 297 ILE A C 1
ATOM 2422 O O . ILE A 1 297 ? -32.022 0.548 10.919 1.00 78.44 297 ILE A O 1
ATOM 2426 N N . VAL A 1 298 ? -29.838 1.045 10.918 1.00 81.38 298 VAL A N 1
ATOM 2427 C CA . VAL A 1 298 ? -29.453 -0.078 10.045 1.00 81.38 298 VAL A CA 1
ATOM 2428 C C . VAL A 1 298 ? -29.579 -1.401 10.796 1.00 81.38 298 VAL A C 1
ATOM 2430 O O . VAL A 1 298 ? -30.120 -2.362 10.248 1.00 81.38 298 VAL A O 1
ATOM 2433 N N . LEU A 1 299 ? -29.151 -1.426 12.063 1.00 82.88 299 LEU A N 1
ATOM 2434 C CA . LEU A 1 299 ? -29.307 -2.581 12.943 1.00 82.88 299 LEU A CA 1
ATOM 2435 C C . LEU A 1 299 ? -30.777 -2.976 13.102 1.00 82.88 299 LEU A C 1
ATOM 2437 O O . LEU A 1 299 ? -31.090 -4.156 12.986 1.00 82.88 299 LEU A O 1
ATOM 2441 N N . GLU A 1 300 ? -31.674 -2.016 13.343 1.00 78.88 300 GLU A N 1
ATOM 2442 C CA . GLU A 1 300 ? -33.104 -2.294 13.526 1.00 78.88 300 GLU A CA 1
ATOM 2443 C C . GLU A 1 300 ? -33.690 -3.052 12.327 1.00 78.88 300 GLU A C 1
ATOM 2445 O O . GLU A 1 300 ? -34.356 -4.071 12.500 1.00 78.88 300 GLU A O 1
ATOM 2450 N N . ARG A 1 301 ? -33.354 -2.628 11.103 1.00 78.44 301 ARG A N 1
ATOM 2451 C CA . ARG A 1 301 ? -33.763 -3.327 9.874 1.00 78.44 301 ARG A CA 1
ATOM 2452 C C . ARG A 1 301 ? -33.201 -4.745 9.798 1.00 78.44 301 ARG A C 1
ATOM 2454 O O . ARG A 1 301 ? -33.934 -5.665 9.453 1.00 78.44 301 ARG A O 1
ATOM 2461 N N . SER A 1 302 ? -31.928 -4.935 10.146 1.00 77.88 302 SER A N 1
ATOM 2462 C CA . SER A 1 302 ? -31.301 -6.266 10.171 1.00 77.88 302 SER A CA 1
ATOM 2463 C C . SER A 1 302 ? -31.921 -7.190 11.226 1.00 77.88 302 SER A C 1
ATOM 2465 O O . SER A 1 302 ? -31.945 -8.404 11.045 1.00 77.88 302 SER A O 1
ATOM 2467 N N . LEU A 1 303 ? -32.444 -6.635 12.323 1.00 78.75 303 LEU A N 1
ATOM 2468 C CA . LEU A 1 303 ? -33.106 -7.403 13.378 1.00 78.75 303 LEU A CA 1
ATOM 2469 C C . LEU A 1 303 ? -34.551 -7.780 13.050 1.00 78.75 303 LEU A C 1
ATOM 2471 O O . LEU A 1 303 ? -35.022 -8.794 13.556 1.00 78.75 303 LEU A O 1
ATOM 2475 N N . GLN A 1 304 ? -35.235 -7.040 12.175 1.00 78.25 304 GLN A N 1
ATOM 2476 C CA . GLN A 1 304 ? -36.589 -7.397 11.726 1.00 78.25 304 GLN A CA 1
ATOM 2477 C C . GLN A 1 304 ? -36.641 -8.767 11.031 1.00 78.25 304 GLN A C 1
ATOM 2479 O O . GLN A 1 304 ? -37.656 -9.456 11.117 1.00 78.25 304 GLN A O 1
ATOM 2484 N N . SER A 1 305 ? -35.559 -9.175 10.362 1.00 76.50 305 SER A N 1
ATOM 2485 C CA . SER A 1 305 ? -35.464 -10.467 9.673 1.00 76.50 305 SER A CA 1
ATOM 2486 C C . SER A 1 305 ? -34.820 -11.577 10.514 1.00 76.50 305 SER A C 1
ATOM 2488 O O . SER A 1 305 ? -34.912 -12.751 10.149 1.00 76.50 305 SER A O 1
ATOM 2490 N N . TRP A 1 306 ? -34.189 -11.254 11.649 1.00 79.94 306 TRP A N 1
ATOM 2491 C CA . TRP A 1 306 ? -33.467 -12.233 12.461 1.00 79.94 306 TRP A CA 1
ATOM 2492 C C . TRP A 1 306 ? -34.325 -12.802 13.598 1.00 79.94 306 TRP A C 1
ATOM 2494 O O . TRP A 1 306 ? -34.658 -12.119 14.561 1.00 79.94 306 TRP A O 1
ATOM 2504 N N . VAL A 1 307 ? -34.621 -14.103 13.532 1.00 77.31 307 VAL A N 1
ATOM 2505 C CA . VAL A 1 307 ? -35.488 -14.806 14.505 1.00 77.31 307 VAL A CA 1
ATOM 2506 C C . VAL A 1 307 ? -34.677 -15.526 15.610 1.00 77.31 307 VAL A C 1
ATOM 2508 O O . VAL A 1 307 ? -35.221 -16.258 16.436 1.00 77.31 307 VAL A O 1
ATOM 2511 N N . GLY A 1 308 ? -33.352 -15.351 15.639 1.00 78.19 308 GLY A N 1
ATOM 2512 C CA . GLY A 1 308 ? -32.439 -16.028 16.568 1.00 78.19 308 GLY A CA 1
ATOM 2513 C C . GLY A 1 308 ? -31.910 -15.144 17.710 1.00 78.19 308 GLY A C 1
ATOM 2514 O O . GLY A 1 308 ? -32.209 -13.954 17.786 1.00 78.19 308 GLY A O 1
ATOM 2515 N N . PRO A 1 309 ? -31.068 -15.698 18.601 1.00 80.19 309 PRO A N 1
ATOM 2516 C CA . PRO A 1 309 ? -30.351 -14.910 19.595 1.00 80.19 309 PRO A CA 1
ATOM 2517 C C . PRO A 1 309 ? -29.382 -13.931 18.927 1.00 80.19 309 PRO A C 1
ATOM 2519 O O . PRO A 1 309 ? -28.848 -14.197 17.845 1.00 80.19 309 PRO A O 1
ATOM 2522 N N . VAL A 1 310 ? -29.129 -12.814 19.606 1.00 80.75 310 VAL A N 1
ATOM 2523 C CA . VAL A 1 310 ? -28.236 -11.750 19.144 1.00 80.75 310 VAL A CA 1
ATOM 2524 C C . VAL A 1 310 ? -27.218 -11.390 20.224 1.00 80.75 310 VAL A C 1
ATOM 2526 O O . VAL A 1 310 ? -27.516 -11.413 21.420 1.00 80.75 310 VAL A O 1
ATOM 2529 N N . SER A 1 311 ? -26.005 -11.058 19.797 1.00 83.56 311 SER A N 1
ATOM 2530 C CA . SER A 1 311 ? -24.942 -10.493 20.618 1.00 83.56 311 SER A CA 1
ATOM 2531 C C . SER A 1 311 ? -24.395 -9.263 19.910 1.00 83.56 311 SER A C 1
ATOM 2533 O O . SER A 1 311 ? -23.519 -9.335 19.051 1.00 83.56 311 SER A O 1
ATOM 2535 N N . ILE A 1 312 ? -24.991 -8.127 20.232 1.00 83.12 312 ILE A N 1
ATOM 2536 C CA . ILE A 1 312 ? -24.686 -6.843 19.612 1.00 83.12 312 ILE A CA 1
ATOM 2537 C C . ILE A 1 312 ? -23.890 -6.020 20.608 1.00 83.12 312 ILE A C 1
ATOM 2539 O O . ILE A 1 312 ? -24.199 -6.091 21.791 1.00 83.12 312 ILE A O 1
ATOM 2543 N N . VAL A 1 313 ? -22.911 -5.254 20.135 1.00 80.50 313 VAL A N 1
ATOM 2544 C CA . VAL A 1 313 ? -22.143 -4.291 20.929 1.00 80.50 313 VAL A CA 1
ATOM 2545 C C . VAL A 1 313 ? -22.261 -2.901 20.305 1.00 80.50 313 VAL A C 1
ATOM 2547 O O . VAL A 1 313 ? -21.841 -2.699 19.168 1.00 80.50 313 VAL A O 1
ATOM 2550 N N . ILE A 1 314 ? -22.804 -1.936 21.050 1.00 81.44 314 ILE A N 1
ATOM 2551 C CA . ILE A 1 314 ? -22.921 -0.541 20.598 1.00 81.44 314 ILE A CA 1
ATOM 2552 C C . ILE A 1 314 ? -21.865 0.324 21.283 1.00 81.44 314 ILE A C 1
ATOM 2554 O O . ILE A 1 314 ? -21.895 0.465 22.503 1.00 81.44 314 ILE A O 1
ATOM 2558 N N . PHE A 1 315 ? -20.986 0.930 20.491 1.00 80.56 315 PHE A N 1
ATOM 2559 C CA . PHE A 1 315 ? -19.990 1.902 20.924 1.00 80.56 315 PHE A CA 1
ATOM 2560 C C . PHE A 1 315 ? -20.602 3.291 21.095 1.00 80.56 315 PHE A C 1
ATOM 2562 O O . PHE A 1 315 ? -21.234 3.827 20.181 1.00 80.56 315 PHE A O 1
ATOM 2569 N N . ILE A 1 316 ? -20.346 3.885 22.259 1.00 74.88 316 ILE A N 1
ATOM 2570 C CA . ILE A 1 316 ? -20.764 5.239 22.616 1.00 74.88 316 ILE A CA 1
ATOM 2571 C C . ILE A 1 316 ? -19.496 6.059 22.875 1.00 74.88 316 ILE A C 1
ATOM 2573 O O . ILE A 1 316 ? -18.777 5.738 23.823 1.00 74.88 316 ILE A O 1
ATOM 2577 N N . PRO A 1 317 ? -19.209 7.094 22.064 1.00 69.31 317 PRO A N 1
ATOM 2578 C CA . PRO A 1 317 ? -18.108 8.017 22.326 1.00 69.31 317 PRO A CA 1
ATOM 2579 C C . PRO A 1 317 ? -18.295 8.744 23.662 1.00 69.31 317 PRO A C 1
ATOM 2581 O O . PRO A 1 317 ? -19.421 9.073 24.044 1.00 69.31 317 PRO A O 1
ATOM 2584 N N . VAL A 1 318 ? -17.195 9.079 24.344 1.00 65.19 318 VAL A N 1
ATOM 2585 C CA . VAL A 1 318 ? -17.209 9.733 25.672 1.00 65.19 318 VAL A CA 1
ATOM 2586 C C . VAL A 1 318 ? -18.012 11.042 25.660 1.00 65.19 318 VAL A C 1
ATOM 2588 O O . VAL A 1 318 ? -18.716 11.350 26.622 1.00 65.19 318 VAL A O 1
ATOM 2591 N N . LYS A 1 319 ? -17.964 11.776 24.543 1.00 64.31 319 LYS A N 1
ATOM 2592 C CA . LYS A 1 319 ? -18.695 13.035 24.325 1.00 64.31 319 LYS A CA 1
ATOM 2593 C C . LYS A 1 319 ? -20.220 12.881 24.334 1.00 64.31 319 LYS A C 1
ATOM 2595 O O . LYS A 1 319 ? -20.911 13.826 24.691 1.00 64.31 319 LYS A O 1
ATOM 2600 N N . ASN A 1 320 ? -20.736 11.693 24.013 1.00 59.47 320 ASN A N 1
ATOM 2601 C CA . ASN A 1 320 ? -22.166 11.454 23.785 1.00 59.47 320 ASN A CA 1
ATOM 2602 C C . ASN A 1 320 ? -22.822 10.653 24.922 1.00 59.47 320 ASN A C 1
ATOM 2604 O O . ASN A 1 320 ? -23.929 10.143 24.777 1.00 59.47 320 ASN A O 1
ATOM 2608 N N . ARG A 1 321 ? -22.160 10.540 26.082 1.00 57.91 321 ARG A N 1
ATOM 2609 C CA . ARG A 1 321 ? -22.627 9.725 27.219 1.00 57.91 321 ARG A CA 1
ATOM 2610 C C . ARG A 1 321 ? -23.974 10.182 27.813 1.00 57.91 321 ARG A C 1
ATOM 2612 O O . ARG A 1 321 ? -24.596 9.414 28.538 1.00 57.91 321 ARG A O 1
ATOM 2619 N N . GLY A 1 322 ? -24.413 11.411 27.525 1.00 56.41 322 GLY A N 1
ATOM 2620 C CA . GLY A 1 322 ? -25.669 11.988 28.018 1.00 56.41 322 GLY A CA 1
ATOM 2621 C C . GLY A 1 322 ? -26.860 11.907 27.057 1.00 56.41 322 GLY A C 1
ATOM 2622 O O . GLY A 1 322 ? -27.975 12.209 27.473 1.00 56.41 322 GLY A O 1
ATOM 2623 N N . GLU A 1 323 ? -26.658 11.503 25.800 1.00 54.06 323 GLU A N 1
ATOM 2624 C CA . GLU A 1 323 ? -27.699 11.542 24.767 1.00 54.06 323 GLU A CA 1
ATOM 2625 C C . GLU A 1 323 ? -28.188 10.124 24.412 1.00 54.06 323 GLU A C 1
ATOM 2627 O O . GLU A 1 323 ? -27.446 9.293 23.892 1.00 54.06 323 GLU A O 1
ATOM 2632 N N . GLY A 1 324 ? -29.469 9.840 24.669 1.00 53.00 324 GLY A N 1
ATOM 2633 C CA . GLY A 1 324 ? -30.246 8.936 23.807 1.00 53.00 324 GLY A CA 1
ATOM 2634 C C . GLY A 1 324 ? -30.270 7.426 24.089 1.00 53.00 324 GLY A C 1
ATOM 2635 O O . GLY A 1 324 ? -30.838 6.696 23.285 1.00 53.00 324 GLY A O 1
ATOM 2636 N N . ILE A 1 325 ? -29.746 6.908 25.208 1.00 54.50 325 ILE A N 1
ATOM 2637 C CA . ILE A 1 325 ? -29.862 5.455 25.511 1.00 54.50 325 ILE A CA 1
ATOM 2638 C C . ILE A 1 325 ? -31.295 5.066 25.954 1.00 54.50 325 ILE A C 1
ATOM 2640 O O . ILE A 1 325 ? -31.664 3.894 25.930 1.00 54.50 325 ILE A O 1
ATOM 2644 N N . GLN A 1 326 ? -32.129 6.036 26.345 1.00 51.47 326 GLN A N 1
ATOM 2645 C CA . GLN A 1 326 ? -33.421 5.784 26.998 1.00 51.47 326 GLN A CA 1
ATOM 2646 C C . GLN A 1 326 ? -34.533 5.231 26.084 1.00 51.47 326 GLN A C 1
ATOM 2648 O O . GLN A 1 326 ? -35.497 4.684 26.612 1.00 51.47 326 GLN A O 1
ATOM 2653 N N . GLU A 1 327 ? -34.407 5.314 24.755 1.00 52.53 327 GLU A N 1
ATOM 2654 C CA . GLU A 1 327 ? -35.487 4.938 23.817 1.00 52.53 327 GLU A CA 1
ATOM 2655 C C . GLU A 1 327 ? -35.308 3.573 23.126 1.00 52.53 327 GLU A C 1
ATOM 2657 O O . GLU A 1 327 ? -36.180 3.137 22.375 1.00 52.53 327 GLU A O 1
ATOM 2662 N N . TRP A 1 328 ? -34.211 2.852 23.377 1.00 49.00 328 TRP A N 1
ATOM 2663 C CA . TRP A 1 328 ? -33.943 1.591 22.677 1.00 49.00 328 TRP A CA 1
ATOM 2664 C C . TRP A 1 328 ? -34.584 0.384 23.370 1.00 49.00 328 TRP A C 1
ATOM 2666 O O . TRP A 1 328 ? -34.077 -0.170 24.349 1.00 49.00 328 TRP A O 1
ATOM 2676 N N . HIS A 1 329 ? -35.727 -0.038 22.827 1.00 46.91 329 HIS A N 1
ATOM 2677 C CA . HIS A 1 329 ? -36.487 -1.190 23.294 1.00 46.91 329 HIS A CA 1
ATOM 2678 C C . HIS A 1 329 ? -35.919 -2.523 22.775 1.00 46.91 329 HIS A C 1
ATOM 2680 O O . HIS A 1 329 ? -35.993 -2.842 21.596 1.00 46.91 329 HIS A O 1
ATOM 2686 N N . SER A 1 330 ? -35.489 -3.361 23.723 1.00 46.41 330 SER A N 1
ATOM 2687 C CA . SER A 1 330 ? -35.354 -4.830 23.657 1.00 46.41 330 SER A CA 1
ATOM 2688 C C . SER A 1 330 ? -34.356 -5.457 22.654 1.00 46.41 330 SER A C 1
ATOM 2690 O O . SER A 1 330 ? -34.496 -5.343 21.445 1.00 46.41 330 SER A O 1
ATOM 2692 N N . HIS A 1 331 ? -33.440 -6.276 23.208 1.00 52.91 331 HIS A N 1
ATOM 2693 C CA . HIS A 1 331 ? -32.493 -7.214 22.555 1.00 52.91 331 HIS A CA 1
ATOM 2694 C C . HIS A 1 331 ? -31.108 -6.699 22.110 1.00 52.91 331 HIS A C 1
ATOM 2696 O O . HIS A 1 331 ? -30.606 -7.118 21.072 1.00 52.91 331 HIS A O 1
ATOM 2702 N N . VAL A 1 332 ? -30.409 -5.889 22.913 1.00 53.44 332 VAL A N 1
ATOM 2703 C CA . VAL A 1 332 ? -29.015 -5.493 22.614 1.00 53.44 332 VAL A CA 1
ATOM 2704 C C . VAL A 1 332 ? -28.151 -5.484 23.882 1.00 53.44 332 VAL A C 1
ATOM 2706 O O . VAL A 1 332 ? -28.603 -5.012 24.923 1.00 53.44 332 VAL A O 1
ATOM 2709 N N . ASN A 1 333 ? -26.910 -5.992 23.815 1.00 50.75 333 ASN A N 1
ATOM 2710 C CA . ASN A 1 333 ? -25.922 -5.782 24.880 1.00 50.75 333 ASN A CA 1
ATOM 2711 C C . ASN A 1 333 ? -25.213 -4.438 24.626 1.00 50.75 333 ASN A C 1
ATOM 2713 O O . ASN A 1 333 ? -24.385 -4.302 23.731 1.00 50.75 333 ASN A O 1
ATOM 2717 N N . LEU A 1 334 ? -25.530 -3.407 25.399 1.00 53.56 334 LEU A N 1
ATOM 2718 C CA . LEU A 1 334 ? -24.834 -2.127 25.267 1.00 53.56 334 LEU A CA 1
ATOM 2719 C C . LEU A 1 334 ? -23.418 -2.237 25.857 1.00 53.56 334 LEU A C 1
ATOM 2721 O O . LEU A 1 334 ? -23.263 -2.745 26.968 1.00 53.56 334 LEU A O 1
ATOM 2725 N N . VAL A 1 335 ? -22.390 -1.760 25.145 1.00 53.28 335 VAL A N 1
ATOM 2726 C CA . VAL A 1 335 ? -21.011 -1.716 25.664 1.00 53.28 335 VAL A CA 1
ATOM 2727 C C . VAL A 1 335 ? -20.395 -0.359 25.350 1.00 53.28 335 VAL A C 1
ATOM 2729 O O . VAL A 1 335 ? -19.867 -0.125 24.268 1.00 53.28 335 VAL A O 1
ATOM 2732 N N . SER A 1 336 ? -20.448 0.537 26.331 1.00 53.38 336 SER A N 1
ATOM 2733 C CA . SER A 1 336 ? -19.858 1.872 26.229 1.00 53.38 336 SER A CA 1
ATOM 2734 C C . SER A 1 336 ? -18.327 1.818 26.339 1.00 53.38 336 SER A C 1
ATOM 2736 O O . SER A 1 336 ? -17.789 1.120 27.201 1.00 53.38 336 SER A O 1
ATOM 2738 N N . GLY A 1 337 ? -17.623 2.529 25.453 1.00 50.25 337 GLY A N 1
ATOM 2739 C CA . GLY A 1 337 ? -16.165 2.654 25.472 1.00 50.25 337 GLY A CA 1
ATOM 2740 C C . GLY A 1 337 ? -15.759 3.865 26.307 1.00 50.25 337 GLY A C 1
ATOM 2741 O O . GLY A 1 337 ? -16.234 4.966 26.058 1.00 50.25 337 GLY A O 1
ATOM 2742 N N . LEU A 1 338 ? -14.914 3.671 27.323 1.00 49.97 338 LEU A N 1
ATOM 2743 C CA . LEU A 1 338 ? -14.715 4.687 28.365 1.00 49.97 338 LEU A CA 1
ATOM 2744 C C . LEU A 1 338 ? -13.493 5.606 28.202 1.00 49.97 338 LEU A C 1
ATOM 2746 O O . LEU A 1 338 ? -13.369 6.535 28.995 1.00 49.97 338 LEU A O 1
ATOM 2750 N N . GLU A 1 339 ? -12.615 5.402 27.211 1.00 51.22 339 GLU A N 1
ATOM 2751 C CA . GLU A 1 339 ? -11.298 6.077 27.216 1.00 51.22 339 GLU A CA 1
ATOM 2752 C C . GLU A 1 339 ? -10.809 6.664 25.876 1.00 51.22 339 GLU A C 1
ATOM 2754 O O . GLU A 1 339 ? -9.855 7.436 25.891 1.00 51.22 339 GLU A O 1
ATOM 2759 N N . SER A 1 340 ? -11.441 6.376 24.730 1.00 57.47 340 SER A N 1
ATOM 2760 C CA . SER A 1 340 ? -11.044 6.949 23.428 1.00 57.47 340 SER A CA 1
ATOM 2761 C C . SER A 1 340 ? -12.255 7.257 22.542 1.00 57.47 340 SER A C 1
ATOM 2763 O O . SER A 1 340 ? -13.258 6.545 22.603 1.00 57.47 340 SER A O 1
ATOM 2765 N N . ASP A 1 341 ? -12.143 8.306 21.719 1.00 61.88 341 ASP A N 1
ATOM 2766 C CA . ASP A 1 341 ? -13.083 8.611 20.627 1.00 61.88 341 ASP A CA 1
ATOM 2767 C C . ASP A 1 341 ? -12.863 7.690 19.407 1.00 61.88 341 ASP A C 1
ATOM 2769 O O . ASP A 1 341 ? -13.733 7.600 18.538 1.00 61.88 341 ASP A O 1
ATOM 2773 N N . ASP A 1 342 ? -11.730 6.981 19.341 1.00 68.06 342 ASP A N 1
ATOM 2774 C CA . ASP A 1 342 ? -11.438 6.037 18.262 1.00 68.06 342 ASP A CA 1
ATOM 2775 C C . ASP A 1 342 ? -12.303 4.785 18.395 1.00 68.06 342 ASP A C 1
ATOM 2777 O O . ASP A 1 342 ? -12.319 4.144 19.445 1.00 68.06 342 ASP A O 1
ATOM 2781 N N . TYR A 1 343 ? -12.971 4.394 17.307 1.00 77.25 343 TYR A N 1
ATOM 2782 C CA . TYR A 1 343 ? -13.828 3.209 17.251 1.00 77.25 343 TYR A CA 1
ATOM 2783 C C . TYR A 1 343 ? -13.000 1.910 17.401 1.00 77.25 343 TYR A C 1
ATOM 2785 O O . TYR A 1 343 ? -12.331 1.491 16.447 1.00 77.25 343 TYR A O 1
ATOM 2793 N N . PRO A 1 344 ? -13.031 1.213 18.559 1.00 75.75 344 PRO A N 1
ATOM 2794 C CA . PRO A 1 344 ? -12.092 0.135 18.856 1.00 75.75 344 PRO A CA 1
ATOM 2795 C C . PRO A 1 344 ? -12.608 -1.211 18.325 1.00 75.75 344 PRO A C 1
ATOM 2797 O O . PRO A 1 344 ? -12.947 -2.118 19.090 1.00 75.75 344 PRO A O 1
ATOM 2800 N N . ILE A 1 345 ? -12.666 -1.343 16.996 1.00 82.56 345 ILE A N 1
ATOM 2801 C CA . ILE A 1 345 ? -13.342 -2.439 16.277 1.00 82.56 345 ILE A CA 1
ATOM 2802 C C . ILE A 1 345 ? -13.022 -3.843 16.819 1.00 82.56 345 ILE A C 1
ATOM 2804 O O . ILE A 1 345 ? -13.935 -4.637 17.052 1.00 82.56 345 ILE A O 1
ATOM 2808 N N . ASN A 1 346 ? -11.746 -4.144 17.078 1.00 80.62 346 ASN A N 1
ATOM 2809 C CA . ASN A 1 346 ? -11.314 -5.465 17.547 1.00 80.62 346 ASN A CA 1
ATOM 2810 C C . ASN A 1 346 ? -11.812 -5.766 18.964 1.00 80.62 346 ASN A C 1
ATOM 2812 O O . ASN A 1 346 ? -12.264 -6.877 19.245 1.00 80.62 346 ASN A O 1
ATOM 2816 N N . SER A 1 347 ? -11.766 -4.777 19.854 1.00 76.56 347 SER A N 1
ATOM 2817 C CA . SER A 1 347 ? -12.211 -4.943 21.235 1.00 76.56 347 SER A CA 1
ATOM 2818 C C . SER A 1 347 ? -13.724 -5.121 21.310 1.00 76.56 347 SER A C 1
ATOM 2820 O O . SER A 1 347 ? -14.193 -6.031 21.993 1.00 76.56 347 SER A O 1
ATOM 2822 N N . LEU A 1 348 ? -14.484 -4.319 20.555 1.00 78.50 348 LEU A N 1
ATOM 2823 C CA . LEU A 1 348 ? -15.944 -4.437 20.476 1.00 78.50 348 LEU A CA 1
ATOM 2824 C C . LEU A 1 348 ? -16.364 -5.814 19.956 1.00 78.50 348 LEU A C 1
ATOM 2826 O O . LEU A 1 348 ? -17.205 -6.475 20.566 1.00 78.50 348 LEU A O 1
ATOM 2830 N N . ARG A 1 349 ? -15.713 -6.283 18.883 1.00 85.25 349 ARG A N 1
ATOM 2831 C CA . ARG A 1 349 ? -15.936 -7.618 18.324 1.00 85.25 349 ARG A CA 1
ATOM 2832 C C . ARG A 1 349 ? -15.672 -8.704 19.363 1.00 85.25 349 ARG A C 1
ATOM 2834 O O . ARG A 1 349 ? -16.525 -9.554 19.585 1.00 85.25 349 ARG A O 1
ATOM 2841 N N . ASN A 1 350 ? -14.530 -8.659 20.048 1.00 82.38 350 ASN A N 1
ATOM 2842 C CA . ASN A 1 350 ? -14.184 -9.652 21.069 1.00 82.38 350 ASN A CA 1
ATOM 2843 C C . ASN A 1 350 ? -15.204 -9.695 22.217 1.00 82.38 350 ASN A C 1
ATOM 2845 O O . ASN A 1 350 ? -15.522 -10.775 22.715 1.00 82.38 350 ASN A O 1
ATOM 2849 N N . VAL A 1 351 ? -15.744 -8.544 22.626 1.00 75.69 351 VAL A N 1
ATOM 2850 C CA . VAL A 1 351 ? -16.819 -8.489 23.627 1.00 75.69 351 VAL A CA 1
ATOM 2851 C C . VAL A 1 351 ? -18.100 -9.125 23.084 1.00 75.69 351 VAL A C 1
ATOM 2853 O O . VAL A 1 351 ? -18.686 -9.968 23.763 1.00 75.69 351 VAL A O 1
ATOM 2856 N N . ALA A 1 352 ? -18.498 -8.802 21.852 1.00 80.44 352 ALA A N 1
ATOM 2857 C CA . ALA A 1 352 ? -19.675 -9.392 21.216 1.00 80.44 352 ALA A CA 1
ATOM 2858 C C . ALA A 1 352 ? -19.560 -10.928 21.132 1.00 80.44 352 ALA A C 1
ATOM 2860 O O . ALA A 1 352 ? -20.502 -11.647 21.471 1.00 80.44 352 ALA A O 1
ATOM 2861 N N . ILE A 1 353 ? -18.376 -11.444 20.785 1.00 83.50 353 ILE A N 1
ATOM 2862 C CA . ILE A 1 353 ? -18.080 -12.885 20.729 1.00 83.50 353 ILE A CA 1
ATOM 2863 C C . ILE A 1 353 ? -18.200 -13.538 22.113 1.00 83.50 353 ILE A C 1
ATOM 2865 O O . ILE A 1 353 ? -18.840 -14.581 22.244 1.00 83.50 353 ILE A O 1
ATOM 2869 N N . LYS A 1 354 ? -17.644 -12.920 23.166 1.00 81.06 354 LYS A N 1
ATOM 2870 C CA . LYS A 1 354 ? -17.700 -13.448 24.546 1.00 81.06 354 LYS A CA 1
ATOM 2871 C C . LYS A 1 354 ? -19.127 -13.628 25.078 1.00 81.06 354 LYS A C 1
ATOM 2873 O O . LYS A 1 354 ? -19.330 -14.389 26.021 1.00 81.06 354 LYS A O 1
ATOM 2878 N N . HIS A 1 355 ? -20.105 -12.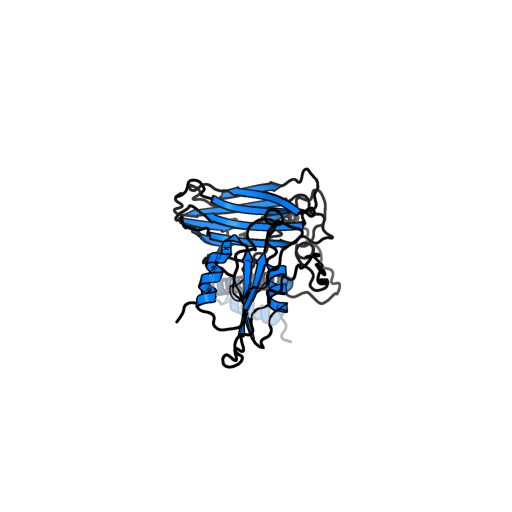932 24.500 1.00 77.00 355 HIS A N 1
ATOM 2879 C CA . HIS A 1 355 ? -21.511 -12.991 24.902 1.00 77.00 355 HIS A CA 1
ATOM 2880 C C . HIS A 1 355 ? -22.375 -13.957 24.073 1.00 77.00 355 HIS A C 1
ATOM 2882 O O . HIS A 1 355 ? -23.570 -14.091 24.352 1.00 77.00 355 HIS A O 1
ATOM 2888 N N . VAL A 1 356 ? -21.791 -14.673 23.109 1.00 82.44 356 VAL A N 1
ATOM 2889 C CA . VAL A 1 356 ? -22.473 -15.738 22.359 1.00 82.44 356 VAL A CA 1
ATOM 2890 C C . VAL A 1 356 ? -22.837 -16.900 23.289 1.00 82.44 356 VAL A C 1
ATOM 2892 O O . VAL A 1 356 ? -22.014 -17.366 24.072 1.00 82.44 356 VAL A O 1
ATOM 2895 N N . LYS A 1 357 ? -24.082 -17.386 23.193 1.00 75.38 357 LYS A N 1
ATOM 2896 C CA . LYS A 1 357 ? -24.598 -18.502 24.014 1.00 75.38 357 LYS A CA 1
ATOM 2897 C C . LYS A 1 357 ? -24.886 -19.780 23.223 1.00 75.38 357 LYS A C 1
ATOM 2899 O O . LYS A 1 357 ? -25.229 -20.797 23.819 1.00 75.38 357 LYS A O 1
ATOM 2904 N N . THR A 1 358 ? -24.795 -19.728 21.899 1.00 83.44 358 THR A N 1
ATOM 2905 C CA . THR A 1 358 ? -25.081 -20.854 21.001 1.00 83.44 358 THR A CA 1
ATOM 2906 C C . THR A 1 358 ? -23.795 -21.504 20.496 1.00 83.44 358 THR A C 1
ATOM 2908 O O . THR A 1 358 ? -22.715 -20.928 20.598 1.00 83.44 358 THR A O 1
ATOM 2911 N N . LYS A 1 359 ? -23.907 -22.713 19.932 1.00 86.38 359 LYS A N 1
ATOM 2912 C CA . LYS A 1 359 ? -22.760 -23.474 19.410 1.00 86.38 359 LYS A CA 1
ATOM 2913 C C . LYS A 1 359 ? -22.105 -22.807 18.197 1.00 86.38 359 LYS A C 1
ATOM 2915 O O . LYS A 1 359 ? -20.895 -22.916 18.024 1.00 86.38 359 LYS A O 1
ATOM 2920 N N . PHE A 1 360 ? -22.901 -22.144 17.366 1.00 90.38 360 PHE A N 1
ATOM 2921 C CA . PHE A 1 360 ? -22.437 -21.420 16.192 1.00 90.38 360 PHE A CA 1
ATOM 2922 C C . PHE A 1 360 ? -22.740 -19.933 16.329 1.00 90.38 360 PHE A C 1
ATOM 2924 O O . PHE A 1 360 ? -23.628 -19.519 17.078 1.00 90.38 360 PHE A O 1
ATOM 2931 N N . MET A 1 361 ? -22.008 -19.124 15.578 1.00 90.31 361 MET A N 1
ATOM 2932 C CA . MET A 1 361 ? -22.190 -17.683 15.537 1.00 90.31 361 MET A CA 1
ATOM 2933 C C . MET A 1 361 ? -22.089 -17.184 14.103 1.00 90.31 361 MET A C 1
ATOM 2935 O O . MET A 1 361 ? -21.269 -17.672 13.328 1.00 90.31 361 MET A O 1
ATOM 2939 N N . PHE A 1 362 ? -22.921 -16.207 13.772 1.00 90.25 362 PHE A N 1
ATOM 2940 C CA . PHE A 1 362 ? -22.888 -15.504 12.502 1.00 90.25 362 PHE A CA 1
ATOM 2941 C C . PHE A 1 362 ? -22.403 -14.079 12.761 1.00 90.25 362 PHE A C 1
ATOM 2943 O O . PHE A 1 362 ? -23.144 -13.261 13.299 1.00 90.25 362 PHE A O 1
ATOM 2950 N N . ILE A 1 363 ? -21.131 -13.813 12.454 1.00 91.44 363 ILE A N 1
ATOM 2951 C CA . ILE A 1 363 ? -20.520 -12.488 12.615 1.00 91.44 363 ILE A CA 1
ATOM 2952 C C . ILE A 1 363 ? -20.793 -11.671 11.357 1.00 91.44 363 ILE A C 1
ATOM 2954 O O . ILE A 1 363 ? -20.459 -12.120 10.263 1.00 91.44 363 ILE A O 1
ATOM 2958 N N . SER A 1 364 ? -21.329 -10.465 11.522 1.00 89.06 364 SER A N 1
ATOM 2959 C CA . SER A 1 364 ? -21.547 -9.521 10.426 1.00 89.06 364 SER A CA 1
ATOM 2960 C C . SER A 1 364 ? -21.226 -8.102 10.871 1.00 89.06 364 SER A C 1
ATOM 2962 O O . SER A 1 364 ? -21.539 -7.722 12.002 1.00 89.06 364 SER A O 1
ATOM 2964 N N . ASP A 1 365 ? -20.659 -7.288 9.982 1.00 86.31 365 ASP A N 1
ATOM 2965 C CA . ASP A 1 365 ? -20.645 -5.843 10.218 1.00 86.31 365 ASP A CA 1
ATOM 2966 C C . ASP A 1 365 ? -22.065 -5.286 10.043 1.00 86.31 365 ASP A C 1
ATOM 2968 O O . ASP A 1 365 ? -22.860 -5.811 9.260 1.00 86.31 365 ASP A O 1
ATOM 2972 N N . ALA A 1 366 ? -22.392 -4.234 10.796 1.00 80.81 366 ALA A N 1
ATOM 2973 C CA . ALA A 1 366 ? -23.745 -3.679 10.843 1.00 80.81 366 ALA A CA 1
ATOM 2974 C C . ALA A 1 366 ? -24.227 -3.102 9.501 1.00 80.81 366 ALA A C 1
ATOM 2976 O O . ALA A 1 366 ? -25.429 -3.000 9.285 1.00 80.81 366 ALA A O 1
ATOM 2977 N N . ASP A 1 367 ? -23.300 -2.770 8.598 1.00 80.31 367 ASP A N 1
ATOM 2978 C CA . ASP A 1 367 ? -23.606 -2.247 7.263 1.00 80.31 367 ASP A CA 1
ATOM 2979 C C . ASP A 1 367 ? -24.047 -3.355 6.282 1.00 80.31 367 ASP A C 1
ATOM 2981 O O . ASP A 1 367 ? -24.587 -3.061 5.215 1.00 80.31 367 ASP A O 1
ATOM 2985 N N . PHE A 1 368 ? -23.849 -4.632 6.631 1.00 79.06 368 PHE A N 1
ATOM 2986 C CA . PHE A 1 368 ? -24.327 -5.756 5.830 1.00 79.06 368 PHE A CA 1
ATOM 2987 C C . PHE A 1 368 ? -25.732 -6.155 6.269 1.00 79.06 368 PHE A C 1
ATOM 2989 O O . PHE A 1 368 ? -25.948 -6.652 7.376 1.00 79.06 368 PHE A O 1
ATOM 2996 N N . GLN A 1 369 ? -26.690 -5.967 5.365 1.00 67.56 369 GLN A N 1
ATOM 2997 C CA . GLN A 1 369 ? -28.056 -6.435 5.548 1.00 67.56 369 GLN A CA 1
ATOM 2998 C C . GLN A 1 369 ? -28.205 -7.819 4.907 1.00 67.56 369 GLN A C 1
ATOM 3000 O O . GLN A 1 369 ? -27.925 -7.960 3.713 1.00 67.56 369 GLN A O 1
ATOM 3005 N N . PRO A 1 370 ? -28.614 -8.850 5.666 1.00 63.25 370 PRO A N 1
ATOM 3006 C CA . PRO A 1 370 ? -28.896 -10.152 5.081 1.00 63.25 370 PRO A CA 1
ATOM 3007 C C . PRO A 1 370 ? -30.072 -10.035 4.102 1.00 63.25 370 PRO A C 1
ATOM 3009 O O . PRO A 1 370 ? -31.115 -9.471 4.434 1.00 63.25 370 PRO A O 1
ATOM 3012 N N . CYS A 1 371 ? -29.885 -10.555 2.887 1.00 61.22 371 CYS A N 1
ATOM 3013 C CA . CYS A 1 371 ? -30.952 -10.671 1.896 1.00 61.22 371 CYS A CA 1
ATOM 3014 C C . CYS A 1 371 ? -31.945 -11.754 2.360 1.00 61.22 371 CYS A C 1
ATOM 3016 O O . CYS A 1 371 ? -31.490 -12.800 2.822 1.00 61.22 371 CYS A O 1
ATOM 3018 N N . PRO A 1 372 ? -33.267 -11.533 2.265 1.00 57.62 372 PRO A N 1
ATOM 3019 C CA . PRO A 1 372 ? -34.280 -12.481 2.738 1.00 57.62 372 PRO A CA 1
ATOM 3020 C C . PRO A 1 372 ? -34.448 -13.762 1.892 1.00 57.62 372 PRO A C 1
ATOM 3022 O O . PRO A 1 372 ? -35.381 -14.515 2.168 1.00 57.62 372 PRO A O 1
ATOM 3025 N N . ASP A 1 373 ? -33.565 -14.023 0.920 1.00 45.31 373 ASP A N 1
ATOM 3026 C CA . ASP A 1 373 ? -33.695 -15.111 -0.065 1.00 45.31 373 ASP A CA 1
ATOM 3027 C C . ASP A 1 373 ? -32.687 -16.251 0.150 1.00 45.31 373 ASP A C 1
ATOM 3029 O O . ASP A 1 373 ? -31.461 -15.973 0.169 1.00 45.31 373 ASP A O 1
#

Sequence (373 aa):
MVSMEYLLHKLNRNIGKSNSLQIIVLAIAIHSCVSIVMIYVHLVYYFDTHFSKHHSEHNHSNVGKIAFITSDQELPLNLIHNDIIKSNNISDMGWFSDHSKWKVSVNCFNNHWSLCSQILSTKCKADRSRAMYQFIPIRHDFNLYDIGMSLRATADQLQEQSNEAFYGMIVLIKFEDNSQEIIRLQFTSEVELWTKRKHRFHNKFKKRIESITVMITCFGYSGSVSFTDIRVSPIAENSNIETTDRIGRWCHNSYKPVDTNVNLKFEKIVLSLAPIPKSRVKSDVTFVTQLSMDRLIVLERSLQSWVGPVSIVIFIPVKNRGEGIQEWHSHVNLVSGLESDDYPINSLRNVAIKHVKTKFMFISDADFQPCPD

pLDDT: mean 75.78, std 19.29, range [29.17, 97.81]

Organism: NCBI:txid334625

Foldseek 3Di:
DPDPVVVVVVVVVVVVVDDPVVVVVVVVVVVVVVVVVVVVVVVCVVVCVVVVVVPPPDDDDDDDDDDDDDPDPPDFAFLADPDDADPPDDDLFHKDWPPFDWDWDWDWDPDPPTDIWIKTKHFEDQVDKTKIKGKFFFDPPDFFFKKKWKKKKAWDPKDAQDPPWFFFKWKWWAFPVRDIDIDGDTDDSPGHDTDMDMDIDGRPPSTGTGMMMMMGMTYRIGGMMMMIPTGMGGPDPDDCPPDSVNTGDPDPPDPPPPPPCPVQPWPFPDPDDDDDPPPDDPDLEEEFEEEEPVLVVLQVQLVVLDPDAYQYEYEDACVCPPDDPPPDDDHYGYTYGHDDPDDPRVVRRVNSVVPDDHNHYDYDYSNDRDDND